Protein AF-A0A4S2M1V0-F1 (afdb_monomer_lite)

Foldseek 3Di:
DDDDDDDDDDDDDDDDDDDDDDDDDDDDDDDDDDDDDDDDDDDDDDDDDDDDDDDDDDDDDDDDDDDDDDPPDPPDDPPPPAAFDAAQLDLFWDKDQAAFAQDKFWADLRLQDPPPRGDPCQCVQDPDGTDIDGHHDPDPPDRGGHIFTAHRRNPDPDPGGDPNPSVVCVVVLVVQVVPDPDPQQDDPCWHQTPVNQWIAGRRRNDIDGNDHD

InterPro domains:
  IPR018967 Iron-binding zinc finger, CDGSH type [PF09360] (104-124)
  IPR018967 Iron-binding zinc finger, CDGSH type [SM00704] (91-129)
  IPR018967 Iron-binding zinc finger, CDGSH type [SM00704] (138-172)
  IPR042216 MitoNEET, CDGSH iron-sulfur domain [G3DSA:3.40.5.90] (87-139)
  IPR042216 MitoNEET, CDGSH iron-sulfur domain [G3DSA:3.40.5.90] (141-179)
  IPR052950 CDGSH iron-sulfur domain-containing protein [PTHR46491] (80-180)

pLDDT: mean 73.96, std 22.96, range [34.81, 98.56]

Structure (mmCIF, N/CA/C/O backbone):
data_AF-A0A4S2M1V0-F1
#
_entry.id   AF-A0A4S2M1V0-F1
#
loop_
_atom_site.group_PDB
_atom_site.id
_atom_site.type_symbol
_atom_site.label_atom_id
_atom_sit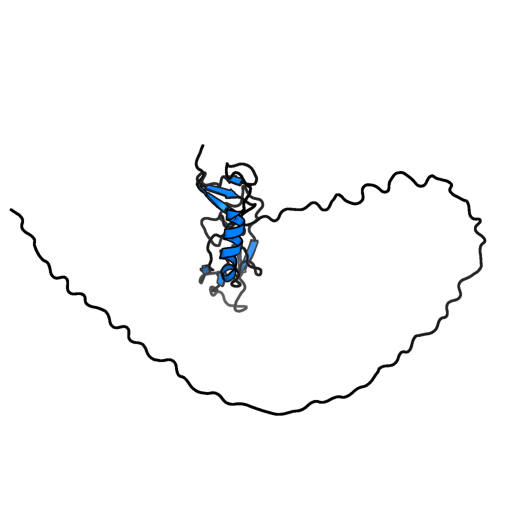e.label_alt_id
_atom_site.label_comp_id
_atom_site.label_asym_id
_atom_site.label_entity_id
_atom_site.label_seq_id
_atom_site.pdbx_PDB_ins_code
_atom_site.Cartn_x
_atom_site.Cartn_y
_atom_site.Cartn_z
_atom_site.occupancy
_atom_site.B_iso_or_equiv
_atom_site.auth_seq_id
_atom_site.auth_comp_id
_atom_site.auth_asym_id
_atom_site.auth_atom_id
_atom_site.pdbx_PDB_model_num
ATOM 1 N N . MET A 1 1 ? 26.276 51.633 -27.150 1.00 42.78 1 MET A N 1
ATOM 2 C CA . MET A 1 1 ? 26.559 52.475 -25.971 1.00 42.78 1 MET A CA 1
ATOM 3 C C . MET A 1 1 ? 25.745 51.890 -24.834 1.00 42.78 1 MET A C 1
ATOM 5 O O . MET A 1 1 ? 24.527 51.883 -24.921 1.00 42.78 1 MET A O 1
ATOM 9 N N . LEU A 1 2 ? 26.436 51.220 -23.914 1.00 40.03 2 LEU A N 1
ATOM 10 C CA . LEU A 1 2 ? 25.878 50.444 -22.808 1.00 40.03 2 LEU A CA 1
ATOM 11 C C . LEU A 1 2 ? 25.256 51.396 -21.779 1.00 40.03 2 LEU A C 1
ATOM 13 O O . LEU A 1 2 ? 25.915 52.359 -21.397 1.00 40.03 2 LEU A O 1
ATOM 17 N N . LEU A 1 3 ? 24.041 51.115 -21.312 1.00 47.56 3 LEU A N 1
ATOM 18 C CA . LEU A 1 3 ? 23.516 51.694 -20.076 1.00 47.56 3 LEU A CA 1
ATOM 19 C C . LEU A 1 3 ? 23.151 50.541 -19.142 1.00 47.56 3 LEU A C 1
ATOM 21 O O . LEU A 1 3 ? 22.262 49.742 -19.425 1.00 47.56 3 LEU A O 1
ATOM 25 N N . LEU A 1 4 ? 23.959 50.430 -18.090 1.00 45.62 4 LEU A N 1
ATOM 26 C CA . LEU A 1 4 ? 23.780 49.582 -16.923 1.00 45.62 4 LEU A CA 1
ATOM 27 C C . LEU A 1 4 ? 22.955 50.388 -15.916 1.00 45.62 4 LEU A C 1
ATOM 29 O O . LEU A 1 4 ? 23.462 51.380 -15.395 1.00 45.62 4 LEU A O 1
ATOM 33 N N . ASP A 1 5 ? 21.724 49.965 -15.637 1.00 53.00 5 ASP A N 1
ATOM 34 C CA . ASP A 1 5 ? 20.976 50.447 -14.476 1.00 53.00 5 ASP A CA 1
ATOM 35 C C . ASP A 1 5 ? 21.265 49.532 -13.283 1.00 53.00 5 ASP A C 1
ATOM 37 O O . ASP A 1 5 ? 20.842 48.376 -13.216 1.00 53.00 5 ASP A O 1
ATOM 41 N N . SER A 1 6 ? 22.038 50.075 -12.347 1.00 55.53 6 SER A N 1
ATOM 42 C CA . SER A 1 6 ? 22.310 49.508 -11.032 1.00 55.53 6 SER A CA 1
ATOM 43 C C . SER A 1 6 ? 21.109 49.754 -10.120 1.00 55.53 6 SER A C 1
ATOM 45 O O . SER A 1 6 ? 20.939 50.859 -9.607 1.00 55.53 6 SER A O 1
ATOM 47 N N . LEU A 1 7 ? 20.295 48.726 -9.882 1.00 58.62 7 LEU A N 1
ATOM 48 C CA . LEU A 1 7 ? 19.336 48.724 -8.779 1.00 58.62 7 LEU A CA 1
ATOM 49 C C . LEU A 1 7 ? 19.923 47.956 -7.595 1.00 58.62 7 LEU A C 1
ATOM 51 O O . LEU A 1 7 ? 20.142 46.748 -7.639 1.00 58.62 7 LEU A O 1
ATOM 55 N N . VAL A 1 8 ? 20.191 48.727 -6.546 1.00 51.06 8 VAL A N 1
ATOM 56 C CA . VAL A 1 8 ? 20.505 48.297 -5.187 1.00 51.06 8 VAL A CA 1
ATOM 57 C C . VAL A 1 8 ? 19.294 47.531 -4.651 1.00 51.06 8 VAL A C 1
ATOM 59 O O . VAL A 1 8 ? 18.204 48.092 -4.570 1.00 51.06 8 VAL A O 1
ATOM 62 N N . TYR A 1 9 ? 19.471 46.252 -4.319 1.00 43.00 9 TYR A N 1
ATOM 63 C CA . TYR A 1 9 ? 18.455 45.461 -3.628 1.00 43.00 9 TYR A CA 1
ATOM 64 C C . TYR A 1 9 ? 18.902 45.259 -2.181 1.00 43.00 9 TYR A C 1
ATOM 66 O O . TYR A 1 9 ? 19.872 44.554 -1.904 1.00 43.00 9 TYR A O 1
ATOM 74 N N . ASP A 1 10 ? 18.210 45.956 -1.288 1.00 43.38 10 ASP A N 1
ATOM 75 C CA . ASP A 1 10 ? 18.375 45.932 0.161 1.00 43.38 10 ASP A CA 1
ATOM 76 C C . ASP A 1 10 ? 17.884 44.574 0.700 1.00 43.38 10 ASP A C 1
ATOM 78 O O . ASP A 1 10 ? 16.718 44.205 0.535 1.00 43.38 10 ASP A O 1
ATOM 82 N N . PHE A 1 11 ? 18.788 43.791 1.289 1.00 37.16 11 PHE A N 1
ATOM 83 C CA . PHE A 1 11 ? 18.484 42.492 1.891 1.00 37.16 11 PHE A CA 1
ATOM 84 C C . PHE A 1 11 ? 18.049 42.722 3.345 1.00 37.16 11 PHE A C 1
ATOM 86 O O . PHE A 1 11 ? 18.879 42.903 4.232 1.00 37.16 11 PHE A O 1
ATOM 93 N N . HIS A 1 12 ? 16.739 42.727 3.594 1.00 43.16 12 HIS A N 1
ATOM 94 C CA . HIS A 1 12 ? 16.190 42.621 4.946 1.00 43.16 12 HIS A CA 1
ATOM 95 C C . HIS A 1 12 ? 16.188 41.145 5.371 1.00 43.16 12 HIS A C 1
ATOM 97 O O . HIS A 1 12 ? 15.418 40.342 4.841 1.00 43.16 12 HIS A O 1
ATOM 103 N N . GLU A 1 13 ? 17.044 40.789 6.327 1.00 55.88 13 GLU A N 1
ATOM 104 C CA . GLU A 1 13 ? 16.957 39.520 7.054 1.00 55.88 13 GLU A CA 1
ATOM 105 C C . GLU A 1 13 ? 15.838 39.582 8.108 1.00 55.88 13 GLU A C 1
ATOM 107 O O . GLU A 1 13 ? 15.746 40.572 8.837 1.00 55.88 13 GLU A O 1
ATOM 112 N N . PRO A 1 14 ? 14.996 38.543 8.250 1.00 48.12 14 PRO A N 1
ATOM 113 C CA . PRO A 1 14 ? 14.143 38.400 9.420 1.00 48.12 14 PRO A CA 1
ATOM 114 C C . PRO A 1 14 ? 14.884 37.691 10.562 1.00 48.12 14 PRO A C 1
ATOM 116 O O . PRO A 1 14 ? 15.344 36.556 10.437 1.00 48.12 14 PRO A O 1
ATOM 119 N N . GLU A 1 15 ? 14.938 38.375 11.702 1.00 41.41 15 GLU A N 1
ATOM 120 C CA . GLU A 1 15 ? 15.458 37.890 12.977 1.00 41.41 15 GLU A CA 1
ATOM 121 C C . GLU A 1 15 ? 14.720 36.624 13.455 1.00 41.41 15 GLU A C 1
ATOM 123 O O . GLU A 1 15 ? 13.504 36.625 13.661 1.00 41.41 15 GLU A O 1
ATOM 128 N N . TYR A 1 16 ? 15.464 35.538 13.684 1.00 41.09 16 TYR A N 1
ATOM 129 C CA . TYR A 1 16 ? 14.962 34.354 14.382 1.00 41.09 16 TYR A CA 1
ATOM 130 C C . TYR A 1 16 ? 15.236 34.485 15.883 1.00 41.09 16 TYR A C 1
ATOM 132 O O . TYR A 1 16 ? 16.361 34.317 16.355 1.00 41.09 16 TYR A O 1
ATOM 140 N N . SER A 1 17 ? 14.177 34.766 16.637 1.00 39.19 17 SER A N 1
ATOM 141 C CA . SER A 1 17 ? 14.138 34.703 18.095 1.00 39.19 17 SER A CA 1
ATOM 142 C C . SER A 1 17 ? 13.333 33.480 18.521 1.00 39.19 17 SER A C 1
ATOM 144 O O . SER A 1 17 ? 12.138 33.441 18.260 1.00 39.19 17 SER A O 1
ATOM 146 N N . THR A 1 18 ? 13.974 32.518 19.197 1.00 45.00 18 THR A N 1
ATOM 147 C CA . THR A 1 18 ? 13.410 31.808 20.365 1.00 45.00 18 THR A CA 1
ATOM 148 C C . THR A 1 18 ? 14.483 30.971 21.075 1.00 45.00 18 THR A C 1
ATOM 150 O O . THR A 1 18 ? 14.871 29.911 20.599 1.00 45.00 18 THR A O 1
ATOM 153 N N . SER A 1 19 ? 14.922 31.513 22.214 1.00 45.47 19 SER A N 1
ATOM 154 C CA . SER A 1 19 ? 15.195 30.945 23.551 1.00 45.47 19 SER A CA 1
ATOM 155 C C . SER A 1 19 ? 15.846 29.562 23.811 1.00 45.47 19 SER A C 1
ATOM 157 O O . SER A 1 19 ? 15.645 28.602 23.074 1.00 45.47 19 SER A O 1
ATOM 159 N N . PRO A 1 20 ? 16.565 29.436 24.954 1.00 51.09 20 PRO A N 1
ATOM 160 C CA . PRO A 1 20 ? 17.494 28.352 25.259 1.00 51.09 20 PRO A CA 1
ATOM 161 C C . PRO A 1 20 ? 16.849 27.195 26.037 1.00 51.09 20 PRO A C 1
ATOM 163 O O . PRO A 1 20 ? 16.063 27.401 26.963 1.00 51.09 20 PRO A O 1
ATOM 166 N N . HIS A 1 21 ? 17.259 25.963 25.728 1.00 42.44 21 HIS A N 1
ATOM 167 C CA . HIS A 1 21 ? 16.980 24.814 26.584 1.00 42.44 21 HIS A CA 1
ATOM 168 C C . HIS A 1 21 ? 18.021 24.692 27.704 1.00 42.44 21 HIS A C 1
ATOM 170 O O . HIS A 1 21 ? 19.230 24.768 27.499 1.00 42.44 21 HIS A O 1
ATOM 176 N N . CYS A 1 22 ? 17.469 24.530 28.901 1.00 36.59 22 CYS A N 1
ATOM 177 C CA . CYS A 1 22 ? 18.087 24.484 30.214 1.00 36.59 22 CYS A CA 1
ATOM 178 C C . CYS A 1 22 ? 19.045 23.288 30.380 1.00 36.59 22 CYS A C 1
ATOM 180 O O . CYS A 1 22 ? 18.677 22.144 30.117 1.00 36.59 22 CYS A O 1
ATOM 182 N N . ALA A 1 23 ? 20.256 23.567 30.861 1.00 40.41 23 ALA A N 1
ATOM 183 C CA . ALA A 1 23 ? 21.153 22.604 31.493 1.00 40.41 23 ALA A CA 1
ATOM 184 C C . ALA A 1 23 ? 20.895 22.596 33.007 1.00 40.41 23 ALA A C 1
ATOM 186 O O . ALA A 1 23 ? 20.611 23.661 33.536 1.00 40.41 23 ALA A O 1
ATOM 187 N N . LEU A 1 24 ? 21.007 21.426 33.650 1.00 36.22 24 LEU A N 1
ATOM 188 C CA . LEU A 1 24 ? 21.255 21.087 35.076 1.00 36.22 24 LEU A CA 1
ATOM 189 C C . LEU A 1 24 ? 20.781 19.609 35.204 1.00 36.22 24 LEU A C 1
ATOM 191 O O . LEU A 1 24 ? 19.723 19.280 34.686 1.00 36.22 24 LEU A O 1
ATOM 195 N N . THR A 1 25 ? 21.426 18.608 35.807 1.00 37.09 25 THR A N 1
ATOM 196 C CA . THR A 1 25 ? 22.643 18.455 36.617 1.00 37.09 25 THR A CA 1
ATOM 197 C C . THR A 1 25 ? 22.920 16.951 36.762 1.00 37.09 25 THR A C 1
ATOM 199 O O . THR A 1 25 ? 21.998 16.139 36.737 1.00 37.09 25 THR A O 1
ATOM 202 N N . GLN A 1 26 ? 24.190 16.594 36.941 1.00 38.03 26 GLN A N 1
ATOM 203 C CA . GLN A 1 26 ? 24.678 15.253 37.283 1.00 38.03 26 GLN A CA 1
ATOM 204 C C . GLN A 1 26 ? 24.561 14.978 38.799 1.00 38.03 26 GLN A C 1
ATOM 206 O O . GLN A 1 26 ? 24.649 15.921 39.583 1.00 38.03 26 GLN A O 1
ATOM 211 N N . GLY A 1 27 ? 24.479 13.701 39.211 1.00 34.81 27 GLY A N 1
ATOM 212 C CA . GLY A 1 27 ? 24.814 13.266 40.584 1.00 34.81 27 GLY A CA 1
ATOM 213 C C . GLY A 1 27 ? 24.193 11.933 41.079 1.00 34.81 27 GLY A C 1
ATOM 214 O O . GLY A 1 27 ? 22.973 11.881 41.186 1.00 34.81 27 GLY A O 1
ATOM 215 N N . PRO A 1 28 ? 24.988 10.882 41.413 1.00 51.53 28 PRO A N 1
ATOM 216 C CA . PRO A 1 28 ? 24.576 9.548 41.932 1.00 51.53 28 PRO A CA 1
ATOM 217 C C . PRO A 1 28 ? 24.999 9.372 43.433 1.00 51.53 28 PRO A C 1
ATOM 219 O O . PRO A 1 28 ? 25.244 10.410 44.048 1.00 51.53 28 PRO A O 1
ATOM 222 N N . PRO A 1 29 ? 25.241 8.178 44.065 1.00 56.09 29 PRO A N 1
ATOM 223 C CA . PRO A 1 29 ? 24.861 6.756 43.854 1.00 56.09 29 PRO A CA 1
ATOM 224 C C . PRO A 1 29 ? 24.343 6.022 45.148 1.00 56.09 29 PRO A C 1
ATOM 226 O O . PRO A 1 29 ? 24.237 6.615 46.218 1.00 56.09 29 PRO A O 1
ATOM 229 N N . SER A 1 30 ? 24.203 4.679 45.065 1.00 37.59 30 SER A N 1
ATOM 230 C CA . SER A 1 30 ? 24.193 3.665 46.161 1.00 37.59 30 SER A CA 1
ATOM 231 C C . SER A 1 30 ? 22.828 3.460 46.865 1.00 37.59 30 SER A C 1
ATOM 233 O O . SER A 1 30 ? 22.081 4.408 47.026 1.00 37.59 30 SER A O 1
ATOM 235 N N . SER A 1 31 ? 22.349 2.279 47.272 1.00 39.03 31 SER A N 1
ATOM 236 C CA . SER A 1 31 ? 22.969 1.071 47.829 1.00 39.03 31 SER A CA 1
ATOM 237 C C . SER A 1 31 ? 21.924 -0.061 47.903 1.00 39.03 31 SER A C 1
ATOM 239 O O . SER A 1 31 ? 20.766 0.238 48.158 1.00 39.03 31 SER A O 1
ATOM 241 N N . PHE A 1 32 ? 22.370 -1.316 47.727 1.00 42.44 32 PHE A N 1
ATOM 242 C CA . PHE A 1 32 ? 21.935 -2.579 48.368 1.00 42.44 32 PHE A CA 1
ATOM 243 C C . PHE A 1 32 ? 20.426 -2.788 48.662 1.00 42.44 32 PHE A C 1
ATOM 245 O O . PHE A 1 32 ? 19.781 -2.006 49.340 1.00 42.44 32 PHE A O 1
ATOM 252 N N . LEU A 1 33 ? 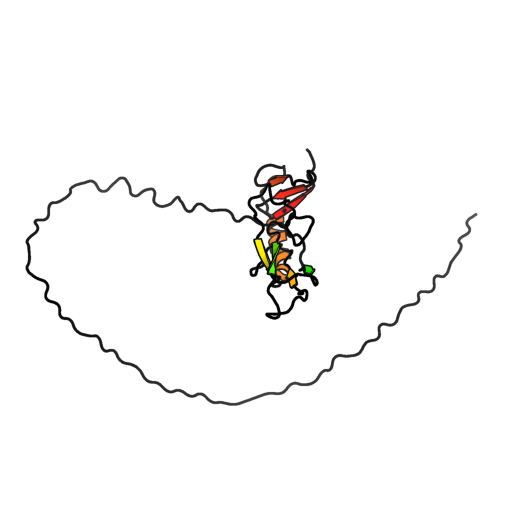19.815 -3.902 48.247 1.00 40.59 33 LEU A N 1
ATOM 253 C CA . LEU A 1 33 ? 19.877 -5.146 49.021 1.00 40.59 33 LEU A CA 1
ATOM 254 C C . LEU A 1 33 ? 19.590 -6.378 48.146 1.00 40.59 33 LEU A C 1
ATOM 256 O O . LEU A 1 33 ? 18.523 -6.530 47.556 1.00 40.59 33 LEU A O 1
ATOM 260 N N . THR A 1 34 ? 20.560 -7.286 48.147 1.00 40.53 34 THR A N 1
ATOM 261 C CA . THR A 1 34 ? 20.440 -8.694 47.771 1.00 40.53 34 THR A CA 1
ATOM 262 C C . THR A 1 34 ? 19.606 -9.428 48.821 1.00 40.53 34 THR A C 1
ATOM 264 O O . THR A 1 34 ? 19.944 -9.383 50.002 1.00 40.53 34 THR A O 1
ATOM 267 N N . ILE A 1 35 ? 18.574 -10.164 48.405 1.00 48.84 35 ILE A N 1
ATOM 268 C CA . ILE A 1 35 ? 17.948 -11.209 49.226 1.00 48.84 35 ILE A CA 1
ATOM 269 C C . ILE A 1 35 ? 18.138 -12.541 48.496 1.00 48.84 35 ILE A C 1
ATOM 271 O O . ILE A 1 35 ? 17.540 -12.736 47.437 1.00 48.84 35 ILE A O 1
ATOM 275 N N . PRO A 1 36 ? 18.948 -13.468 49.030 1.00 55.28 36 PRO A N 1
ATOM 276 C CA . PRO A 1 36 ? 18.938 -14.856 48.615 1.00 55.28 36 PRO A CA 1
ATOM 277 C C . PRO A 1 36 ? 18.057 -15.648 49.585 1.00 55.28 36 PRO A C 1
ATOM 279 O O . PRO A 1 36 ? 18.308 -15.643 50.786 1.00 55.28 36 PRO A O 1
ATOM 282 N N . PHE A 1 37 ? 17.067 -16.382 49.081 1.00 35.25 37 PHE A N 1
ATOM 283 C CA . PHE A 1 37 ? 16.557 -17.539 49.812 1.00 35.25 37 PHE A CA 1
ATOM 284 C C . PHE A 1 37 ? 16.398 -18.738 48.871 1.00 35.25 37 PHE A C 1
ATOM 286 O O . PHE A 1 37 ? 15.750 -18.619 47.829 1.00 35.25 37 PHE A O 1
ATOM 293 N N . PRO A 1 38 ? 17.032 -19.875 49.209 1.00 55.44 38 PRO A N 1
ATOM 294 C CA . PRO A 1 38 ? 16.917 -21.128 48.483 1.00 55.44 38 PRO A CA 1
ATOM 295 C C . PRO A 1 38 ? 15.628 -21.839 48.909 1.00 55.44 38 PRO A C 1
ATOM 297 O O . PRO A 1 38 ? 15.076 -21.518 49.953 1.00 55.44 38 PRO A O 1
ATOM 300 N N . ILE A 1 39 ? 15.181 -22.830 48.139 1.00 49.00 39 ILE A N 1
ATOM 301 C CA . ILE A 1 39 ? 14.760 -24.153 48.633 1.00 49.00 39 ILE A CA 1
ATOM 302 C C . ILE A 1 39 ? 14.490 -25.021 47.399 1.00 49.00 39 ILE A C 1
ATOM 304 O O . ILE A 1 39 ? 13.571 -24.788 46.614 1.00 49.00 39 ILE A O 1
ATOM 308 N N . SER A 1 40 ? 15.350 -26.025 47.245 1.00 40.22 40 SER A N 1
ATOM 309 C CA . SER A 1 40 ? 15.153 -27.192 46.397 1.00 40.22 40 SER A CA 1
ATOM 310 C C . SER A 1 40 ? 13.804 -27.846 46.680 1.00 40.22 40 SER A C 1
ATOM 312 O O . SER A 1 40 ? 13.547 -28.247 47.813 1.00 40.22 40 SER A O 1
ATOM 314 N N . TRP A 1 41 ? 12.999 -28.064 45.644 1.00 38.59 41 TRP A N 1
ATOM 315 C CA . TRP A 1 41 ? 11.984 -29.113 45.674 1.00 38.59 41 TRP A CA 1
ATOM 316 C C . TRP A 1 41 ? 12.573 -30.370 45.045 1.00 38.59 41 TRP A C 1
ATOM 318 O O . TRP A 1 41 ? 12.768 -30.468 43.833 1.00 38.59 41 TRP A O 1
ATOM 328 N N . LEU A 1 42 ? 12.921 -31.309 45.923 1.00 44.50 42 LEU A N 1
ATOM 329 C CA . LEU A 1 42 ? 13.282 -32.673 45.585 1.00 44.50 42 LEU A CA 1
ATOM 330 C C . LEU A 1 42 ? 12.043 -33.430 45.085 1.00 44.50 42 LEU A C 1
ATOM 332 O O . LEU A 1 42 ? 11.012 -33.479 45.746 1.00 44.50 42 LEU A O 1
ATOM 336 N N . VAL A 1 43 ? 12.218 -34.017 43.903 1.00 42.78 43 VAL A N 1
ATOM 337 C CA . VAL A 1 43 ? 11.759 -35.328 43.424 1.00 42.78 43 VAL A CA 1
ATOM 338 C C . VAL A 1 43 ? 10.791 -36.096 44.334 1.00 42.78 43 VAL A C 1
ATOM 340 O O . VAL A 1 43 ? 11.128 -36.485 45.449 1.00 42.78 43 VAL A O 1
ATOM 343 N N . SER A 1 44 ? 9.654 -36.495 43.765 1.00 38.53 44 SER A N 1
ATOM 344 C CA . SER A 1 44 ? 8.993 -37.759 44.107 1.00 38.53 44 SER A CA 1
ATOM 345 C C . SER A 1 44 ? 8.284 -38.309 42.871 1.00 38.53 44 SER A C 1
ATOM 347 O O . SER A 1 44 ? 7.228 -37.833 42.465 1.00 38.53 44 SER A O 1
ATOM 349 N N . SER A 1 45 ? 8.918 -39.300 42.247 1.00 49.22 45 SER A N 1
ATOM 350 C CA . SER A 1 45 ? 8.338 -40.151 41.210 1.00 49.22 45 SER A CA 1
ATOM 351 C C . SER A 1 45 ? 7.277 -41.074 41.821 1.00 49.22 45 SER A C 1
ATOM 353 O O . SER A 1 45 ? 7.565 -41.700 42.842 1.00 49.22 45 SER A O 1
ATOM 355 N N . PRO A 1 46 ? 6.098 -41.260 41.206 1.00 51.78 46 PRO A N 1
ATOM 356 C CA . PRO A 1 46 ? 5.238 -42.382 41.542 1.00 51.78 46 PRO A CA 1
ATOM 357 C C . PRO A 1 46 ? 5.713 -43.653 40.831 1.00 51.78 46 PRO A C 1
ATOM 359 O O . PRO A 1 46 ? 5.852 -43.727 39.610 1.00 51.78 46 PRO A O 1
ATOM 362 N N . THR A 1 47 ? 5.976 -44.652 41.662 1.00 36.91 47 THR A N 1
ATOM 363 C CA . THR A 1 47 ? 6.273 -46.040 41.334 1.00 36.91 47 THR A CA 1
ATOM 364 C C . THR A 1 47 ? 5.149 -46.722 40.556 1.00 36.91 47 THR A C 1
ATOM 366 O O . THR A 1 47 ? 3.964 -46.516 40.803 1.00 36.91 47 THR A O 1
ATOM 369 N N . SER A 1 48 ? 5.592 -47.596 39.656 1.00 44.38 48 SER A N 1
ATOM 370 C CA . SER A 1 48 ? 4.876 -48.644 38.930 1.00 44.38 48 SER A CA 1
ATOM 371 C C . SER A 1 48 ? 3.768 -49.359 39.709 1.00 44.38 48 SER A C 1
ATOM 373 O O . SER A 1 48 ? 4.025 -49.835 40.812 1.00 44.38 48 SER A O 1
ATOM 375 N N . ASN A 1 49 ? 2.629 -49.615 39.057 1.00 36.62 49 ASN A N 1
ATOM 376 C CA . ASN A 1 49 ? 2.122 -50.983 38.890 1.00 36.62 49 ASN A CA 1
ATOM 377 C C . ASN A 1 49 ? 0.967 -51.022 37.877 1.00 36.62 49 ASN A C 1
ATOM 379 O O . ASN A 1 49 ? -0.028 -50.325 38.057 1.00 36.62 49 ASN A O 1
ATOM 383 N N . SER A 1 50 ? 1.070 -51.849 36.838 1.00 45.31 50 SER A N 1
ATOM 384 C CA . SER A 1 50 ? -0.076 -52.347 36.063 1.00 45.31 50 SER A CA 1
ATOM 385 C C . SER A 1 50 ? 0.367 -53.555 35.247 1.00 45.31 50 SER A C 1
ATOM 387 O O . SER A 1 50 ? 1.009 -53.453 34.205 1.00 45.31 50 SER A O 1
ATOM 389 N N . THR A 1 51 ? 0.040 -54.706 35.812 1.00 46.19 51 THR A N 1
ATOM 390 C CA . THR A 1 51 ? 0.077 -56.065 35.285 1.00 46.19 51 THR A CA 1
ATOM 391 C C . THR A 1 51 ? -0.384 -56.137 33.824 1.00 46.19 51 THR A C 1
ATOM 393 O O . THR A 1 51 ? -1.541 -55.847 33.532 1.00 46.19 51 THR A O 1
ATOM 396 N N . ILE A 1 52 ? 0.488 -56.575 32.907 1.00 52.31 52 ILE A N 1
ATOM 397 C CA . ILE A 1 52 ? 0.090 -56.971 31.547 1.00 52.31 52 ILE A CA 1
ATOM 398 C C . ILE A 1 52 ? 0.256 -58.480 31.391 1.00 52.31 52 ILE A C 1
ATOM 400 O O . ILE A 1 52 ? 1.293 -59.068 31.694 1.00 52.31 52 ILE A O 1
ATOM 404 N N . HIS A 1 53 ? -0.841 -59.081 30.944 1.00 39.19 53 HIS A N 1
ATOM 405 C CA . HIS A 1 53 ? -1.063 -60.497 30.733 1.00 39.19 53 HIS A CA 1
ATOM 406 C C . HIS A 1 53 ? -0.111 -61.131 29.706 1.00 39.19 53 HIS A C 1
ATOM 408 O O . HIS A 1 53 ? 0.105 -60.604 28.622 1.00 39.19 53 HIS A O 1
ATOM 414 N N . SER A 1 54 ? 0.340 -62.334 30.071 1.00 40.44 54 SER A N 1
ATOM 415 C CA . SER A 1 54 ? 0.522 -63.544 29.257 1.00 40.44 54 SER A CA 1
ATOM 416 C C . SER A 1 54 ? 1.153 -63.434 27.859 1.00 40.44 54 SER A C 1
ATOM 418 O O . SER A 1 54 ? 0.563 -62.974 26.884 1.00 40.44 54 SER A O 1
ATOM 420 N N . PHE A 1 55 ? 2.342 -64.029 27.766 1.00 40.25 55 PHE A N 1
ATOM 421 C CA . PHE A 1 55 ? 3.097 -64.339 26.559 1.00 40.25 55 PHE A CA 1
ATOM 422 C C . PHE A 1 55 ? 2.305 -65.192 25.550 1.00 40.25 55 PHE A C 1
ATOM 424 O O . PHE A 1 55 ? 2.109 -66.393 25.743 1.00 40.25 55 PHE A O 1
ATOM 431 N N . GLY A 1 56 ? 1.968 -64.598 24.404 1.00 40.34 56 GLY A N 1
ATOM 432 C CA . GLY A 1 56 ? 1.648 -65.309 23.166 1.00 40.34 56 GLY A CA 1
ATOM 433 C C . GLY A 1 56 ? 2.864 -65.341 22.237 1.00 40.34 56 GLY A C 1
ATOM 434 O O . GLY A 1 56 ? 3.314 -64.305 21.756 1.00 40.34 56 GLY A O 1
ATOM 435 N N . LYS A 1 57 ? 3.412 -66.535 21.987 1.00 52.12 57 LYS A N 1
ATOM 436 C CA . LYS A 1 57 ? 4.495 -66.788 21.021 1.00 52.12 57 LYS A CA 1
ATOM 437 C C . LYS A 1 57 ? 4.050 -66.411 19.602 1.00 52.12 57 LYS A C 1
ATOM 439 O O . LYS A 1 57 ? 3.332 -67.185 18.973 1.00 52.12 57 LYS A O 1
ATOM 444 N N . PHE A 1 58 ? 4.557 -65.308 19.055 1.00 40.91 58 PHE A N 1
ATOM 445 C CA . PHE A 1 58 ? 4.496 -65.054 17.614 1.00 40.91 58 PHE A CA 1
ATOM 446 C C . PHE A 1 58 ? 5.837 -65.392 16.966 1.00 40.91 58 PHE A C 1
ATOM 448 O O . PHE A 1 58 ? 6.885 -64.833 17.284 1.00 40.91 58 PHE A O 1
ATOM 455 N N . ARG A 1 59 ? 5.788 -66.394 16.084 1.00 50.25 59 ARG A N 1
ATOM 456 C CA . ARG A 1 59 ? 6.908 -66.858 15.267 1.00 50.25 59 ARG A CA 1
ATOM 457 C C . ARG A 1 59 ? 7.304 -65.748 14.292 1.00 50.25 59 ARG A C 1
ATOM 459 O O . ARG A 1 59 ? 6.471 -65.272 13.528 1.00 50.25 59 ARG A O 1
ATOM 466 N N . ALA A 1 60 ? 8.580 -65.374 14.311 1.00 49.59 60 ALA A N 1
ATOM 467 C CA . ALA A 1 60 ? 9.170 -64.441 13.364 1.00 49.59 60 ALA A CA 1
ATOM 468 C C . ALA A 1 60 ? 9.195 -65.058 11.956 1.00 49.59 60 ALA A C 1
ATOM 470 O O . ALA A 1 60 ? 9.906 -66.034 11.708 1.00 49.59 60 ALA A O 1
ATOM 471 N N . LEU A 1 61 ? 8.427 -64.483 11.033 1.00 49.06 61 LEU A N 1
ATOM 472 C CA . LEU A 1 61 ? 8.579 -64.719 9.600 1.00 49.06 61 LEU A CA 1
ATOM 473 C C . LEU A 1 61 ? 9.526 -63.651 9.047 1.00 49.06 61 LEU A C 1
ATOM 475 O O . LEU A 1 61 ? 9.306 -62.459 9.238 1.00 49.06 61 LEU A O 1
ATOM 479 N N . LYS A 1 62 ? 10.607 -64.091 8.397 1.00 53.94 62 LYS A N 1
ATOM 480 C CA . LYS A 1 62 ? 11.598 -63.225 7.748 1.00 53.94 62 LYS A CA 1
ATOM 481 C C . LYS A 1 62 ? 11.008 -62.644 6.456 1.00 53.94 62 LYS A C 1
ATOM 483 O O . LYS A 1 62 ? 10.659 -63.439 5.584 1.00 53.94 62 LYS A O 1
ATOM 488 N N . PRO A 1 63 ? 10.991 -61.319 6.244 1.00 45.44 63 PRO A N 1
ATOM 489 C CA . PRO A 1 63 ? 10.917 -60.775 4.902 1.00 45.44 63 PRO A CA 1
ATOM 490 C C . PRO A 1 63 ? 12.340 -60.586 4.364 1.00 45.44 63 PRO A C 1
ATOM 492 O O . PRO A 1 63 ? 13.087 -59.705 4.782 1.00 45.44 63 PRO A O 1
ATOM 495 N N . SER A 1 64 ? 12.705 -61.466 3.435 1.00 56.38 64 SER A N 1
ATOM 496 C CA . SER A 1 64 ? 13.764 -61.237 2.456 1.00 56.38 64 SER A CA 1
ATOM 497 C C . SER A 1 64 ? 13.200 -60.302 1.395 1.00 56.38 64 SER A C 1
ATOM 499 O O . SER A 1 64 ? 12.358 -60.743 0.622 1.00 56.38 64 SER A O 1
ATOM 501 N N . MET A 1 65 ? 13.616 -59.036 1.370 1.00 53.72 65 MET A N 1
ATOM 502 C CA . MET A 1 65 ? 13.536 -58.181 0.184 1.00 53.72 65 MET A CA 1
ATOM 503 C C . MET A 1 65 ? 14.619 -57.101 0.239 1.00 53.72 65 MET A C 1
ATOM 505 O O . MET A 1 65 ? 14.937 -56.547 1.288 1.00 53.72 65 MET A O 1
ATOM 509 N N . SER A 1 66 ? 15.219 -56.902 -0.928 1.00 55.34 66 SER A N 1
ATOM 510 C CA . SER A 1 66 ? 16.488 -56.240 -1.207 1.00 55.34 66 SER A CA 1
ATOM 511 C C . SER A 1 66 ? 16.561 -54.771 -0.768 1.00 55.34 66 SER A C 1
ATOM 513 O O . SER A 1 66 ? 15.638 -53.988 -0.968 1.00 55.34 66 SER A O 1
ATOM 515 N N . PHE A 1 67 ? 17.715 -54.410 -0.206 1.00 50.72 67 PHE A N 1
ATOM 516 C CA . PHE A 1 67 ? 18.074 -53.150 0.453 1.00 50.72 67 PHE A CA 1
ATOM 517 C C . PHE A 1 67 ? 18.541 -52.047 -0.521 1.00 50.72 67 PHE A C 1
ATOM 519 O O . PHE A 1 67 ? 19.452 -51.276 -0.234 1.00 50.72 67 PHE A O 1
ATOM 526 N N . SER A 1 68 ? 17.982 -51.940 -1.719 1.00 56.56 68 SER A N 1
ATOM 527 C CA . SER A 1 68 ? 18.344 -50.852 -2.636 1.00 56.56 68 SER A CA 1
ATOM 528 C C . SER A 1 68 ? 17.197 -50.580 -3.587 1.00 56.56 68 SER A C 1
ATOM 530 O O . SER A 1 68 ? 16.610 -51.518 -4.104 1.00 56.56 68 SER A O 1
ATOM 532 N N . TYR A 1 69 ? 16.954 -49.294 -3.831 1.00 54.78 69 TYR A N 1
ATOM 533 C CA . TYR A 1 69 ? 15.851 -48.670 -4.570 1.00 54.78 69 TYR A CA 1
ATOM 534 C C . TYR A 1 69 ? 14.694 -48.165 -3.694 1.00 54.78 69 TYR A C 1
ATOM 536 O O . TYR A 1 69 ? 13.980 -48.921 -3.053 1.00 54.78 69 TYR A O 1
ATOM 544 N N . PHE A 1 70 ? 14.519 -46.838 -3.747 1.00 52.81 70 PHE A N 1
ATOM 545 C CA . PHE A 1 70 ? 13.471 -45.997 -3.145 1.00 52.81 70 PHE A CA 1
ATOM 546 C C . PHE A 1 70 ? 13.726 -45.318 -1.789 1.00 52.81 70 PHE A C 1
ATOM 548 O O . PHE A 1 70 ? 12.785 -44.881 -1.135 1.00 52.81 70 PHE A O 1
ATOM 555 N N . VAL A 1 71 ? 14.985 -45.023 -1.447 1.00 54.56 71 VAL A N 1
ATOM 556 C CA . VAL A 1 71 ? 15.293 -43.845 -0.603 1.00 54.56 71 VAL A CA 1
ATOM 557 C C . VAL A 1 71 ? 16.115 -42.841 -1.407 1.00 54.56 71 VAL A C 1
ATOM 559 O O . VAL A 1 71 ? 17.277 -42.564 -1.141 1.00 54.56 71 VAL A O 1
ATOM 562 N N . SER A 1 72 ? 15.520 -42.318 -2.474 1.00 57.44 72 SER A N 1
ATOM 563 C CA . SER A 1 72 ? 16.051 -41.172 -3.217 1.00 57.44 72 SER A CA 1
ATOM 564 C C . SER A 1 72 ? 14.892 -40.427 -3.856 1.00 57.44 72 SER A C 1
ATOM 566 O O . SER A 1 72 ? 14.539 -40.694 -4.998 1.00 57.44 72 SER A O 1
ATOM 568 N N . ARG A 1 73 ? 14.251 -39.568 -3.050 1.00 55.12 73 ARG A N 1
ATOM 569 C CA . ARG A 1 73 ? 13.464 -38.362 -3.411 1.00 55.12 73 ARG A CA 1
ATOM 570 C C . ARG A 1 73 ? 12.619 -37.912 -2.208 1.00 55.12 73 ARG A C 1
ATOM 572 O O . ARG A 1 73 ? 11.402 -37.818 -2.273 1.00 55.12 73 ARG A O 1
ATOM 579 N N . ARG A 1 74 ? 13.269 -37.631 -1.074 1.00 54.94 74 ARG A N 1
ATOM 580 C CA . ARG A 1 74 ? 12.648 -36.917 0.062 1.00 54.94 74 ARG A CA 1
ATOM 581 C C . ARG A 1 74 ? 13.316 -35.560 0.323 1.00 54.94 74 ARG A C 1
ATOM 583 O O . ARG A 1 74 ? 13.416 -35.124 1.458 1.00 54.94 74 ARG A O 1
ATOM 590 N N . LEU A 1 75 ? 13.776 -34.894 -0.738 1.00 55.03 75 LEU A N 1
ATOM 591 C CA . LEU A 1 75 ? 14.337 -33.537 -0.707 1.00 55.03 75 LEU A CA 1
ATOM 592 C C . LEU A 1 75 ? 14.009 -32.813 -2.020 1.00 55.03 75 LEU A C 1
ATOM 594 O O . LEU A 1 75 ? 14.862 -32.684 -2.891 1.00 55.03 75 LEU A O 1
ATOM 598 N N . SER A 1 76 ? 12.750 -32.438 -2.239 1.00 54.62 76 SER A N 1
ATOM 599 C CA . SER A 1 76 ? 12.375 -31.505 -3.322 1.00 54.62 76 SER A CA 1
ATOM 600 C C . SER A 1 76 ? 10.895 -31.139 -3.244 1.00 54.62 76 SER A C 1
ATOM 602 O O . SER A 1 76 ? 10.144 -31.427 -4.161 1.00 54.62 76 SER A O 1
ATOM 604 N N . TYR A 1 77 ? 10.445 -30.529 -2.144 1.00 56.28 77 TYR A N 1
ATOM 605 C CA . TYR A 1 77 ? 9.217 -29.724 -2.202 1.00 56.28 77 TYR A CA 1
ATOM 606 C C . TYR A 1 77 ? 9.101 -28.723 -1.044 1.00 56.28 77 TYR A C 1
ATOM 608 O O . TYR A 1 77 ? 8.060 -28.603 -0.409 1.00 56.28 77 TYR A O 1
ATOM 616 N N . VAL A 1 78 ? 10.166 -27.966 -0.760 1.00 56.00 78 VAL A N 1
ATOM 617 C CA . VAL A 1 78 ? 9.935 -26.608 -0.249 1.00 56.00 78 VAL A CA 1
ATOM 618 C C . VAL A 1 78 ? 9.692 -25.778 -1.500 1.00 56.00 78 VAL A C 1
ATOM 620 O O . VAL A 1 78 ? 10.629 -25.386 -2.194 1.00 56.00 78 VAL A O 1
ATOM 623 N N . ALA A 1 79 ? 8.423 -25.620 -1.871 1.00 54.56 79 ALA A N 1
ATOM 624 C CA . ALA A 1 79 ? 8.049 -24.603 -2.836 1.00 54.56 79 ALA A CA 1
ATOM 625 C C . ALA A 1 79 ? 8.460 -23.263 -2.213 1.00 54.56 79 ALA A C 1
ATOM 627 O O . ALA A 1 79 ? 7.825 -22.797 -1.273 1.00 54.56 79 ALA A O 1
ATOM 628 N N . HIS A 1 80 ? 9.576 -22.693 -2.669 1.00 57.91 80 HIS A N 1
ATOM 629 C CA . HIS A 1 80 ? 10.025 -21.365 -2.269 1.00 57.91 80 HIS A CA 1
ATOM 630 C C . HIS A 1 80 ? 9.016 -20.353 -2.824 1.00 57.91 80 HIS A C 1
ATOM 632 O O . HIS A 1 80 ? 9.206 -19.805 -3.911 1.00 57.91 80 HIS A O 1
ATOM 638 N N . SER A 1 81 ? 7.895 -20.157 -2.127 1.00 70.69 81 SER A N 1
ATOM 639 C CA . SER A 1 81 ? 6.948 -19.096 -2.447 1.00 70.69 81 SER A CA 1
ATOM 640 C C . SER A 1 81 ? 7.681 -17.775 -2.258 1.00 70.69 81 SER A C 1
ATOM 642 O O . SER A 1 81 ? 7.987 -17.379 -1.133 1.00 70.69 81 SER A O 1
ATOM 644 N N . ARG A 1 82 ? 8.039 -17.140 -3.374 1.00 77.81 82 ARG A N 1
ATOM 645 C CA . ARG A 1 82 ? 8.738 -15.854 -3.380 1.00 77.81 82 ARG A CA 1
ATOM 646 C C . ARG A 1 82 ? 7.846 -14.809 -2.695 1.00 77.81 82 ARG A C 1
ATOM 648 O O . ARG A 1 82 ? 6.646 -14.789 -2.978 1.00 77.81 82 ARG A O 1
ATOM 655 N N . PRO A 1 83 ? 8.390 -13.962 -1.806 1.00 85.94 83 PRO A N 1
ATOM 656 C CA . PRO A 1 83 ? 7.618 -12.879 -1.210 1.00 85.94 83 PRO A CA 1
ATOM 657 C C . PRO A 1 83 ? 7.243 -11.844 -2.279 1.00 85.94 83 PRO A C 1
ATOM 659 O O . PRO A 1 83 ? 8.070 -11.480 -3.114 1.00 85.94 83 PRO A O 1
ATOM 662 N N . PHE A 1 84 ? 5.995 -11.373 -2.243 1.00 92.62 84 PHE A N 1
ATOM 663 C CA . PHE A 1 84 ? 5.538 -10.244 -3.052 1.00 92.62 84 PHE A CA 1
ATOM 664 C C . PHE A 1 84 ? 5.737 -8.945 -2.277 1.00 92.62 84 PHE A C 1
ATOM 666 O O . PHE A 1 84 ? 5.338 -8.843 -1.116 1.00 92.62 84 PHE A O 1
ATOM 673 N N . TYR A 1 85 ? 6.295 -7.936 -2.935 1.00 95.75 85 TYR A N 1
ATOM 674 C CA . TYR A 1 85 ? 6.611 -6.655 -2.320 1.00 95.75 85 TYR A CA 1
ATOM 675 C C . TYR A 1 85 ? 5.682 -5.552 -2.837 1.00 95.75 85 TYR A C 1
ATOM 677 O O . TYR A 1 85 ? 5.639 -5.316 -4.047 1.00 95.75 85 TYR A O 1
ATOM 685 N N . PRO A 1 86 ? 4.924 -4.871 -1.958 1.00 96.94 86 PRO A N 1
ATOM 686 C CA . PRO A 1 86 ? 4.066 -3.770 -2.372 1.00 96.94 86 PRO A CA 1
ATOM 687 C C . PRO A 1 86 ? 4.896 -2.544 -2.758 1.00 96.94 86 PRO A C 1
ATOM 689 O O . PRO A 1 86 ? 6.026 -2.356 -2.292 1.00 96.94 86 PRO A O 1
ATOM 692 N N . ALA A 1 87 ? 4.306 -1.677 -3.579 1.00 97.31 87 ALA A N 1
ATOM 693 C CA . ALA A 1 87 ? 4.870 -0.361 -3.822 1.00 97.31 87 ALA A CA 1
ATOM 694 C C . ALA A 1 87 ? 4.761 0.503 -2.558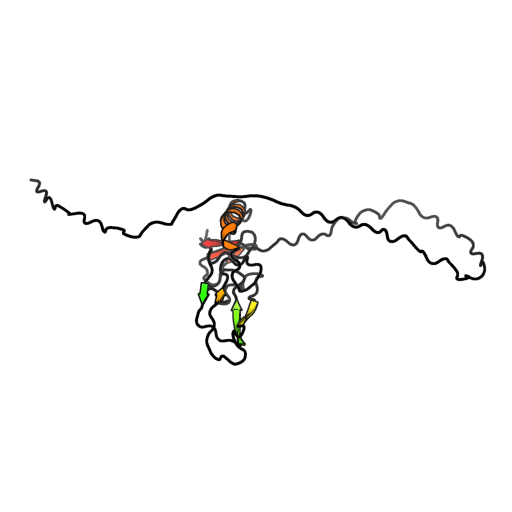 1.00 97.31 87 ALA A C 1
ATOM 696 O O . ALA A 1 87 ? 3.757 0.463 -1.841 1.00 97.31 87 ALA A O 1
ATOM 697 N N . VAL A 1 88 ? 5.779 1.320 -2.301 1.00 97.94 88 VAL A N 1
ATOM 698 C CA . VAL A 1 88 ? 5.672 2.394 -1.309 1.00 97.94 88 VAL A CA 1
ATOM 699 C C . VAL A 1 88 ? 4.896 3.531 -1.945 1.00 97.94 88 VAL A C 1
ATOM 701 O O . VAL A 1 88 ? 5.311 4.053 -2.976 1.00 97.94 88 VAL A O 1
ATOM 704 N N . ALA A 1 89 ? 3.769 3.910 -1.341 1.00 97.31 89 ALA A N 1
ATOM 705 C CA . ALA A 1 89 ? 3.037 5.086 -1.797 1.00 97.31 89 ALA A CA 1
ATOM 706 C C . ALA A 1 89 ? 3.665 6.379 -1.259 1.00 97.31 89 ALA A C 1
ATOM 708 O O . ALA A 1 89 ? 3.772 7.348 -1.993 1.00 97.31 89 ALA A O 1
ATOM 709 N N . GLU A 1 90 ? 4.069 6.370 0.014 1.00 97.19 90 GLU A N 1
ATOM 710 C CA . GLU A 1 90 ? 4.724 7.488 0.702 1.00 97.19 90 GLU A CA 1
ATOM 711 C C . GLU A 1 90 ? 5.511 6.940 1.905 1.00 97.19 90 GLU A C 1
ATOM 713 O O . GLU A 1 90 ? 5.033 6.023 2.590 1.00 97.19 90 GLU A O 1
ATOM 718 N N . TYR A 1 91 ? 6.680 7.514 2.208 1.00 97.12 91 TYR A N 1
ATOM 719 C CA . TYR A 1 91 ? 7.461 7.194 3.414 1.00 97.12 91 TYR A CA 1
ATOM 720 C C . TYR A 1 91 ? 6.955 7.983 4.632 1.00 97.12 91 TYR A C 1
ATOM 722 O O . TYR A 1 91 ? 7.713 8.607 5.362 1.00 97.12 91 TYR A O 1
ATOM 730 N N . GLY A 1 92 ? 5.640 7.955 4.848 1.00 96.62 92 GLY A N 1
ATOM 731 C CA . GLY A 1 92 ? 4.991 8.663 5.944 1.00 96.62 92 GLY A CA 1
ATOM 732 C C . GLY A 1 92 ? 3.508 8.311 6.073 1.00 96.62 92 GLY A C 1
ATOM 733 O O . GLY A 1 92 ? 2.874 7.871 5.106 1.00 96.62 92 GLY A O 1
ATOM 734 N N . PRO A 1 93 ? 2.914 8.461 7.266 1.00 97.69 93 PRO A N 1
ATOM 735 C CA . PRO A 1 93 ? 1.495 8.217 7.458 1.00 97.69 93 PRO A CA 1
ATOM 736 C C . PRO A 1 93 ? 0.640 9.316 6.830 1.00 97.69 93 PRO A C 1
ATOM 738 O O . PRO A 1 93 ? 1.046 10.471 6.740 1.00 97.69 93 PRO A O 1
ATOM 741 N N . LYS A 1 94 ? -0.605 8.975 6.494 1.00 97.69 94 LYS A N 1
ATOM 742 C CA . LYS A 1 94 ? -1.649 9.967 6.223 1.00 97.69 94 LYS A CA 1
ATOM 743 C C . LYS A 1 94 ? -2.544 10.096 7.444 1.00 97.69 94 LYS A C 1
ATOM 745 O O . LYS A 1 94 ? -3.235 9.142 7.804 1.00 97.69 94 LYS A O 1
ATOM 750 N N . ARG A 1 95 ? -2.527 11.270 8.074 1.00 97.12 95 ARG A N 1
ATOM 751 C CA . ARG A 1 95 ? -3.445 11.606 9.164 1.00 97.12 95 ARG A CA 1
ATOM 752 C C . ARG A 1 95 ? -4.825 11.919 8.585 1.00 97.12 95 ARG A C 1
ATOM 754 O O . ARG A 1 95 ? -4.944 12.741 7.679 1.00 97.12 95 ARG A O 1
ATOM 761 N N . LEU A 1 96 ? -5.849 11.233 9.079 1.00 95.25 96 LEU A N 1
ATOM 762 C CA . LEU A 1 96 ? -7.246 11.441 8.704 1.00 95.25 96 LEU A CA 1
ATOM 763 C C . LEU A 1 96 ? -8.042 11.761 9.962 1.00 95.25 96 LEU A C 1
ATOM 765 O O . LEU A 1 96 ? -8.094 10.915 10.845 1.00 95.25 96 LEU A O 1
ATOM 769 N N . ASP A 1 97 ? -8.656 12.943 10.026 1.00 91.75 97 ASP A N 1
ATOM 770 C CA . ASP A 1 97 ? -9.364 13.428 11.224 1.00 91.75 97 ASP A CA 1
ATOM 771 C C . ASP A 1 97 ? -10.892 13.215 11.189 1.00 91.75 97 ASP A C 1
ATOM 773 O O . ASP A 1 97 ? -11.573 13.339 12.204 1.00 91.75 97 ASP A O 1
ATOM 777 N N . ASN A 1 98 ? -11.438 12.854 10.023 1.00 90.56 98 ASN A N 1
ATOM 778 C CA . ASN A 1 98 ? -12.883 12.769 9.778 1.00 90.56 98 ASN A CA 1
ATOM 779 C C . ASN A 1 98 ? -13.363 11.331 9.504 1.00 90.56 98 ASN A C 1
ATOM 781 O O . ASN A 1 98 ? -14.150 11.093 8.583 1.00 90.56 98 ASN A O 1
ATOM 785 N N . LEU A 1 99 ? -12.846 10.344 10.243 1.00 92.94 99 LEU A N 1
ATOM 786 C CA . LEU A 1 99 ? -13.255 8.945 10.081 1.00 92.94 99 LEU A CA 1
ATOM 787 C C . LEU A 1 99 ? -14.506 8.648 10.898 1.00 92.94 99 LEU A C 1
ATOM 789 O O . LEU A 1 99 ? -14.603 9.048 12.050 1.00 92.94 99 LEU A O 1
ATOM 793 N N . ILE A 1 100 ? -15.467 7.949 10.296 1.00 92.50 100 ILE A N 1
ATOM 794 C CA . ILE A 1 100 ? -16.742 7.625 10.944 1.00 92.50 100 ILE A CA 1
ATOM 795 C C . ILE A 1 100 ? -16.582 6.289 11.689 1.00 92.50 100 ILE A C 1
ATOM 797 O O . ILE A 1 100 ? -16.354 5.280 11.014 1.00 92.50 100 ILE A O 1
ATOM 801 N N . PRO A 1 101 ? -16.713 6.241 13.029 1.00 92.94 101 PRO A N 1
ATOM 802 C CA . PRO A 1 101 ? -16.690 4.990 13.789 1.00 92.94 101 PRO A CA 1
ATOM 803 C C . PRO A 1 101 ? -17.693 3.961 13.256 1.00 92.94 101 PRO A C 1
ATOM 805 O O . PRO A 1 101 ? -18.799 4.311 12.847 1.00 92.94 101 PRO A O 1
ATOM 808 N N . GLY A 1 102 ? -17.305 2.685 13.215 1.00 92.25 102 GLY A N 1
ATOM 809 C CA . GLY A 1 102 ? -18.145 1.597 12.696 1.00 92.25 102 GLY A CA 1
ATOM 810 C C . GLY A 1 102 ? -18.258 1.531 11.166 1.00 92.25 102 GLY A C 1
ATOM 811 O O . GLY A 1 102 ? -18.673 0.504 10.629 1.00 92.25 102 GLY A O 1
ATOM 812 N N . LYS A 1 103 ? -17.842 2.572 10.432 1.00 94.00 103 LYS A N 1
ATOM 813 C CA . LYS A 1 103 ? -17.783 2.525 8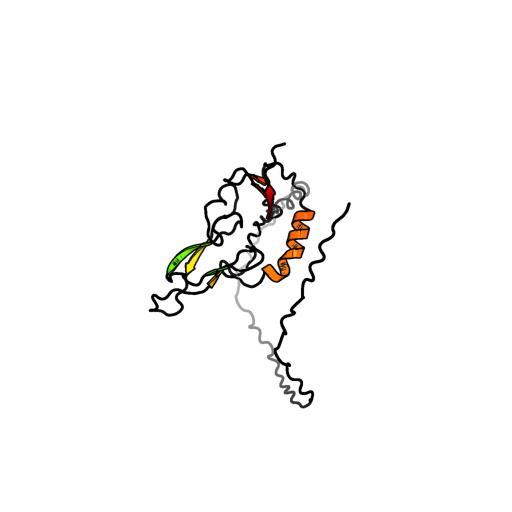.967 1.00 94.00 103 LYS A CA 1
ATOM 814 C C . LYS A 1 103 ? -16.605 1.667 8.504 1.00 94.00 103 LYS A C 1
ATOM 816 O O . LYS A 1 103 ? -15.521 1.696 9.087 1.00 94.00 103 LYS A O 1
ATOM 821 N N . ILE A 1 104 ? -16.824 0.931 7.416 1.00 96.56 104 ILE A N 1
ATOM 822 C CA . ILE A 1 104 ? -15.801 0.117 6.760 1.00 96.56 104 ILE A CA 1
ATOM 823 C C . ILE A 1 104 ? -15.055 0.970 5.734 1.00 96.56 104 ILE A C 1
ATOM 825 O O . ILE A 1 104 ? -15.664 1.589 4.858 1.00 96.56 104 ILE A O 1
ATOM 829 N N . TYR A 1 105 ? -13.729 0.942 5.807 1.00 97.31 105 TYR A N 1
ATOM 830 C CA . TYR A 1 105 ? -12.831 1.494 4.801 1.00 97.31 105 TYR A CA 1
ATOM 831 C C . TYR A 1 105 ? -11.943 0.384 4.235 1.00 97.31 105 TYR A C 1
ATOM 833 O O . TYR A 1 105 ? -11.522 -0.523 4.951 1.00 97.31 105 TYR A O 1
ATOM 841 N N . LEU A 1 106 ? -11.653 0.449 2.935 1.00 98.31 106 LEU A N 1
ATOM 842 C CA . LEU A 1 106 ? -10.767 -0.499 2.258 1.00 98.31 106 LEU A CA 1
ATOM 843 C C . LEU A 1 106 ? -9.359 0.082 2.183 1.00 98.31 106 LEU A C 1
ATOM 845 O O . LEU A 1 106 ? -9.088 0.950 1.351 1.00 98.31 106 LEU A O 1
ATOM 849 N N . TRP A 1 107 ? -8.456 -0.390 3.036 1.00 98.56 107 TRP A N 1
ATOM 850 C CA . TRP A 1 107 ? -7.064 0.045 3.025 1.00 98.56 107 TRP A CA 1
ATOM 851 C C . TRP A 1 107 ? -6.300 -0.562 1.847 1.00 98.56 107 TRP A C 1
ATOM 853 O O . TRP A 1 107 ? -6.371 -1.763 1.572 1.00 98.56 107 TRP A O 1
ATOM 863 N N . CYS A 1 108 ? -5.562 0.290 1.136 1.00 98.38 108 CYS A N 1
ATOM 864 C CA . CYS A 1 108 ? -4.713 -0.116 0.027 1.00 98.38 108 CYS A CA 1
ATOM 865 C C . CYS A 1 108 ? -3.462 -0.830 0.554 1.00 98.38 108 CYS A C 1
ATOM 867 O O . CYS A 1 108 ? -2.633 -0.191 1.199 1.00 98.38 108 CYS A O 1
ATOM 869 N N . THR A 1 109 ? -3.304 -2.111 0.216 1.00 98.19 109 THR A N 1
ATOM 870 C CA . THR A 1 109 ? -2.126 -2.938 0.548 1.00 98.19 109 THR A CA 1
ATOM 871 C C . THR A 1 109 ? -1.044 -2.907 -0.532 1.00 98.19 109 THR A C 1
ATOM 873 O O . THR A 1 109 ? 0.126 -3.067 -0.227 1.00 98.19 109 THR A O 1
ATOM 876 N N . CYS A 1 110 ? -1.414 -2.670 -1.795 1.00 97.19 110 CYS A N 1
ATOM 877 C CA . CYS A 1 110 ? -0.489 -2.738 -2.935 1.00 97.19 110 CYS A CA 1
ATOM 878 C C . CYS A 1 110 ? 0.386 -1.490 -3.137 1.00 97.19 110 CYS A C 1
ATOM 880 O O . CYS A 1 110 ? 1.371 -1.555 -3.863 1.00 97.19 110 CYS A O 1
ATOM 882 N N . GLY A 1 111 ? -0.010 -0.341 -2.576 1.00 97.25 111 GLY A N 1
ATOM 883 C CA . GLY A 1 111 ? 0.658 0.949 -2.802 1.00 97.25 111 GLY A CA 1
ATOM 884 C C . GLY A 1 111 ? 0.306 1.666 -4.110 1.00 97.25 111 GLY A C 1
ATOM 885 O O . GLY A 1 111 ? 0.612 2.841 -4.252 1.00 97.25 111 GLY A O 1
ATOM 886 N N . LEU A 1 112 ? -0.409 1.016 -5.028 1.00 96.88 112 LEU A N 1
ATOM 887 C CA . LEU A 1 112 ? -0.659 1.518 -6.389 1.00 96.88 112 LEU A CA 1
ATOM 888 C C . LEU A 1 112 ? -1.841 2.488 -6.510 1.00 96.88 112 LEU A C 1
ATOM 890 O O . LEU A 1 112 ? -2.017 3.108 -7.558 1.00 96.88 112 LEU A O 1
ATOM 894 N N . SER A 1 113 ? -2.660 2.592 -5.461 1.00 96.75 113 SER A N 1
ATOM 895 C CA . SER A 1 113 ? -3.855 3.436 -5.469 1.00 96.75 113 SER A CA 1
ATOM 896 C C . SER A 1 113 ? -3.513 4.910 -5.655 1.00 96.75 113 SER A C 1
ATOM 898 O O . SER A 1 113 ? -2.579 5.411 -5.026 1.00 96.75 113 SER A O 1
ATOM 900 N N . LYS A 1 114 ? -4.313 5.609 -6.462 1.00 94.75 114 LYS A N 1
ATOM 901 C CA . LYS A 1 114 ? -4.270 7.071 -6.615 1.00 94.75 114 LYS A CA 1
ATOM 902 C C . LYS A 1 114 ? -5.021 7.792 -5.490 1.00 94.75 114 LYS A C 1
ATOM 904 O O . LYS A 1 114 ? -4.755 8.959 -5.228 1.00 94.75 114 LYS A O 1
ATOM 909 N N . SER A 1 115 ? -5.925 7.105 -4.789 1.00 95.62 115 SER A N 1
ATOM 910 C CA . SER A 1 115 ? -6.732 7.651 -3.689 1.00 95.62 115 SER A CA 1
ATOM 911 C C . SER A 1 115 ? -6.200 7.235 -2.310 1.00 95.62 115 SER A C 1
ATOM 913 O O . SER A 1 115 ? -6.968 6.812 -1.440 1.00 95.62 115 SER A O 1
ATOM 915 N N . GLN A 1 116 ? -4.879 7.299 -2.104 1.00 97.44 116 GLN A N 1
ATOM 916 C CA . GLN A 1 116 ? -4.255 6.881 -0.841 1.00 97.44 116 GLN A CA 1
ATOM 917 C C . GLN A 1 116 ? -4.892 7.589 0.372 1.00 97.44 116 GLN A C 1
ATOM 919 O O . GLN A 1 116 ? -5.209 8.784 0.307 1.00 97.44 116 GLN A O 1
ATOM 924 N N . PRO A 1 117 ? -5.093 6.874 1.492 1.00 97.50 117 PRO A N 1
ATOM 925 C CA . PRO A 1 117 ? -4.596 5.525 1.778 1.00 97.50 117 PRO A CA 1
ATOM 926 C C . PRO A 1 117 ? -5.567 4.400 1.364 1.00 97.50 117 PRO A C 1
ATOM 928 O O . PRO A 1 117 ? -5.327 3.226 1.662 1.00 97.50 117 PRO A O 1
ATOM 931 N N . TRP A 1 118 ? -6.668 4.748 0.695 1.00 98.25 118 TRP A N 1
ATOM 932 C CA . TRP A 1 118 ? -7.766 3.842 0.374 1.00 98.25 118 TRP A CA 1
ATOM 933 C C . TRP A 1 118 ? -7.595 3.166 -0.979 1.00 98.25 118 TRP A C 1
ATOM 935 O O . TRP A 1 118 ? -6.884 3.652 -1.857 1.00 98.25 118 TRP A O 1
ATOM 945 N N . CYS A 1 119 ? -8.233 2.014 -1.142 1.00 98.12 119 CYS A N 1
ATOM 946 C CA . CYS A 1 119 ? -8.214 1.244 -2.374 1.00 98.12 119 CYS A CA 1
ATOM 947 C C . CYS A 1 119 ? -9.128 1.855 -3.448 1.00 98.12 119 CYS A C 1
ATOM 949 O O . CYS A 1 119 ? -10.318 2.036 -3.214 1.00 98.12 119 CYS A O 1
ATOM 951 N N . ASP A 1 120 ? -8.584 2.059 -4.647 1.00 96.94 120 ASP A N 1
ATOM 952 C CA . ASP A 1 120 ? -9.284 2.512 -5.861 1.00 96.94 120 ASP A CA 1
ATOM 953 C C . ASP A 1 120 ? -9.485 1.391 -6.904 1.00 96.94 120 ASP A C 1
ATOM 955 O O . ASP A 1 120 ? -10.065 1.605 -7.964 1.00 96.94 120 ASP A O 1
ATOM 959 N N . GLY A 1 121 ? -8.986 0.182 -6.627 1.00 95.19 121 GLY A N 1
ATOM 960 C CA . GLY A 1 121 ? -9.007 -0.943 -7.566 1.00 95.19 121 GLY A CA 1
ATOM 961 C C . GLY A 1 121 ? -7.755 -1.077 -8.440 1.00 95.19 121 GLY A C 1
ATOM 962 O O . GLY A 1 121 ? -7.669 -2.042 -9.199 1.00 95.19 121 GLY A O 1
ATOM 963 N N . SER A 1 122 ? -6.746 -0.213 -8.287 1.00 95.06 122 SER A N 1
ATOM 964 C CA . SER A 1 122 ? -5.471 -0.302 -9.025 1.00 95.06 122 SER A CA 1
ATOM 965 C C . SER A 1 122 ? -4.688 -1.599 -8.772 1.00 95.06 122 SER A C 1
ATOM 967 O O . SER A 1 122 ? -3.792 -1.939 -9.534 1.00 95.06 122 SER A O 1
ATOM 969 N N . HIS A 1 123 ? -5.052 -2.362 -7.737 1.00 94.62 123 HIS A N 1
ATOM 970 C CA . HIS A 1 123 ? -4.465 -3.663 -7.414 1.00 94.62 123 HIS A CA 1
ATOM 971 C C . HIS A 1 123 ? -4.930 -4.809 -8.327 1.00 94.62 123 HIS A C 1
ATOM 973 O O . HIS A 1 123 ? -4.324 -5.875 -8.269 1.00 94.62 123 HIS A O 1
ATOM 979 N N . LYS A 1 124 ? -5.988 -4.637 -9.137 1.00 93.75 124 LYS A N 1
ATOM 980 C CA . LYS A 1 124 ? -6.592 -5.701 -9.968 1.00 93.75 124 LYS A CA 1
ATOM 981 C C . LYS A 1 124 ? -5.604 -6.551 -10.784 1.00 93.75 124 LYS A C 1
ATOM 983 O O . LYS A 1 124 ? -5.787 -7.765 -10.779 1.00 93.75 124 LYS A O 1
ATOM 988 N N . PRO A 1 125 ? -4.585 -5.986 -11.463 1.00 91.00 125 PRO A N 1
ATOM 989 C CA . PRO A 1 125 ? -3.633 -6.806 -12.207 1.00 91.00 125 PRO A CA 1
ATOM 990 C C . PRO A 1 125 ? -2.673 -7.598 -11.301 1.00 91.00 125 PRO A C 1
ATOM 992 O O . PRO A 1 125 ? -2.009 -8.502 -11.782 1.00 91.00 125 PRO A O 1
ATOM 995 N N . THR A 1 126 ? -2.607 -7.292 -10.002 1.00 92.00 126 THR A N 1
ATOM 996 C CA . THR A 1 126 ? -1.665 -7.881 -9.037 1.00 92.00 126 THR A CA 1
ATOM 997 C C . THR A 1 126 ? -2.319 -8.927 -8.121 1.00 92.00 126 THR A C 1
ATOM 999 O O . THR A 1 126 ? -3.544 -9.082 -8.046 1.00 92.00 126 THR A O 1
ATOM 1002 N N . HIS A 1 127 ? -1.493 -9.604 -7.325 1.00 92.56 127 HIS A N 1
ATOM 1003 C CA . HIS A 1 127 ? -1.942 -10.546 -6.295 1.00 92.56 127 HIS A CA 1
ATOM 1004 C C . HIS A 1 127 ? -2.432 -9.874 -4.999 1.00 92.56 127 HIS A C 1
ATOM 1006 O O . HIS A 1 127 ? -3.067 -10.526 -4.173 1.00 92.56 127 HIS A O 1
ATOM 1012 N N . PHE A 1 128 ? -2.186 -8.574 -4.813 1.00 96.06 128 PHE A N 1
ATOM 1013 C CA . PHE A 1 128 ? -2.580 -7.859 -3.599 1.00 96.06 128 PHE A CA 1
ATOM 1014 C C . PHE A 1 128 ? -4.100 -7.708 -3.495 1.00 96.06 128 PHE A C 1
ATOM 1016 O O . PHE A 1 128 ? -4.801 -7.522 -4.494 1.00 96.06 128 PHE A O 1
ATOM 1023 N N . ARG A 1 129 ? -4.622 -7.759 -2.267 1.00 97.12 129 ARG A N 1
ATOM 1024 C CA . ARG A 1 129 ? -6.034 -7.511 -1.952 1.00 97.12 129 ARG A CA 1
ATOM 1025 C C . ARG A 1 129 ? -6.141 -6.469 -0.841 1.00 97.12 129 ARG A C 1
ATOM 1027 O O . ARG A 1 129 ? -5.323 -6.503 0.081 1.00 97.12 129 ARG A O 1
ATOM 1034 N N . PRO A 1 130 ? -7.087 -5.520 -0.932 1.00 97.94 130 PRO A N 1
ATOM 1035 C CA . PRO A 1 130 ? -7.274 -4.520 0.107 1.00 97.94 130 PRO A CA 1
ATOM 1036 C C . PRO A 1 130 ? -7.784 -5.163 1.398 1.00 97.94 130 PRO A C 1
ATOM 1038 O O . PRO A 1 130 ? -8.497 -6.165 1.357 1.00 97.94 130 PRO A O 1
ATOM 1041 N N . ILE A 1 131 ? -7.448 -4.557 2.534 1.00 98.12 131 ILE A N 1
ATOM 1042 C CA . ILE A 1 131 ? -7.927 -4.999 3.849 1.00 98.12 131 ILE A CA 1
ATOM 1043 C C . ILE A 1 131 ? -9.131 -4.149 4.245 1.00 98.12 131 ILE A C 1
ATOM 1045 O O . ILE A 1 131 ? -9.085 -2.921 4.164 1.00 98.12 131 ILE A O 1
ATOM 1049 N N . GLN A 1 132 ? -10.206 -4.807 4.676 1.00 98.00 132 GLN A N 1
ATOM 1050 C CA . GLN A 1 132 ? -11.342 -4.145 5.307 1.00 98.00 132 GLN A CA 1
ATOM 1051 C C . GLN A 1 132 ? -10.966 -3.729 6.725 1.00 98.00 132 GLN A C 1
ATOM 1053 O O . GLN A 1 132 ? -10.551 -4.556 7.532 1.00 98.00 132 GLN A O 1
ATOM 1058 N N . TRP A 1 133 ? -11.134 -2.447 7.026 1.00 97.50 133 TRP A N 1
ATOM 1059 C CA . TRP A 1 133 ? -10.923 -1.901 8.355 1.00 97.50 133 TRP A CA 1
ATOM 1060 C C . TRP A 1 133 ? -12.187 -1.208 8.843 1.00 97.50 133 TRP A C 1
ATOM 1062 O O . TRP A 1 133 ? -12.720 -0.325 8.169 1.00 97.50 133 TRP A O 1
ATOM 1072 N N . VAL A 1 134 ? -12.654 -1.625 10.017 1.00 96.25 134 VAL A N 1
ATOM 1073 C CA . VAL A 1 134 ? -13.740 -0.970 10.744 1.00 96.25 134 VAL A CA 1
ATOM 1074 C C . VAL A 1 134 ? -13.113 0.062 11.667 1.00 96.25 134 VAL A C 1
ATOM 1076 O O . VAL A 1 134 ? -12.253 -0.278 12.481 1.00 96.25 134 VAL A O 1
ATOM 1079 N N . VAL A 1 135 ? -13.534 1.318 11.542 1.00 94.75 135 VAL A N 1
ATOM 1080 C CA . VAL A 1 135 ? -13.015 2.396 12.390 1.00 94.75 135 VAL A CA 1
ATOM 1081 C C . VAL A 1 135 ? -13.406 2.127 13.848 1.00 94.75 135 VAL A C 1
ATOM 1083 O O . VAL A 1 135 ? -14.605 2.000 14.129 1.00 94.75 135 VAL A O 1
ATOM 1086 N N . PRO A 1 136 ? -12.441 2.050 14.782 1.00 90.94 136 PRO A N 1
ATOM 1087 C CA . PRO A 1 136 ? -12.741 1.829 16.187 1.00 90.94 136 PRO A CA 1
ATOM 1088 C C . PRO A 1 136 ? -13.445 3.053 16.779 1.00 90.94 136 PRO A C 1
ATOM 1090 O O . PRO A 1 136 ? -13.084 4.197 16.498 1.00 90.94 136 PRO A O 1
ATOM 1093 N N . ALA A 1 137 ? -14.442 2.814 17.628 1.00 84.25 137 ALA A N 1
ATOM 1094 C CA . ALA A 1 137 ? -15.065 3.875 18.404 1.00 84.25 137 ALA A CA 1
ATOM 1095 C C . ALA A 1 137 ? -14.131 4.290 19.548 1.00 84.25 137 ALA A C 1
ATOM 1097 O O . ALA A 1 137 ? -13.686 3.454 20.332 1.00 84.25 137 ALA A O 1
ATOM 1098 N N . THR A 1 138 ? -13.837 5.585 19.664 1.00 73.56 138 THR A N 1
ATOM 1099 C CA . THR A 1 138 ? -13.068 6.139 20.794 1.00 73.56 138 THR A CA 1
ATOM 1100 C C . THR A 1 138 ? -13.869 6.140 22.094 1.00 73.56 138 THR A C 1
ATOM 1102 O O . THR A 1 138 ? -13.285 6.065 23.172 1.00 73.56 138 THR A O 1
ATOM 1105 N N . LYS A 1 139 ? -15.202 6.216 22.007 1.00 75.06 139 LYS A N 1
ATOM 1106 C CA . LYS A 1 139 ? -16.138 6.071 23.130 1.00 75.06 139 LYS A CA 1
ATOM 1107 C C . LYS A 1 139 ? -17.385 5.315 22.656 1.00 75.06 139 LYS A C 1
ATOM 1109 O O . LYS A 1 139 ? -17.792 5.544 21.516 1.00 75.06 139 LYS A O 1
ATOM 1114 N N . PRO A 1 140 ? -18.001 4.473 23.506 1.00 63.88 140 PRO A N 1
ATOM 1115 C CA . PRO A 1 140 ? -19.101 3.586 23.115 1.00 63.88 140 PRO A CA 1
ATOM 1116 C C . PRO A 1 140 ? -20.337 4.296 22.528 1.00 63.88 140 PRO A C 1
ATOM 1118 O O . PRO A 1 140 ? -21.002 3.697 21.695 1.00 63.88 140 PRO A O 1
ATOM 1121 N N . ASP A 1 141 ? -20.569 5.580 22.840 1.00 63.84 141 ASP A N 1
ATOM 1122 C CA . ASP A 1 141 ? -21.743 6.348 22.369 1.00 63.84 141 ASP A CA 1
ATOM 1123 C C . ASP A 1 141 ? -21.391 7.592 21.529 1.00 63.84 141 ASP A C 1
ATOM 1125 O O . ASP A 1 141 ? -22.207 8.491 21.318 1.00 63.84 141 ASP A O 1
ATOM 1129 N N . SER A 1 142 ? -20.144 7.702 21.064 1.00 58.25 142 SER A N 1
ATOM 1130 C CA . SER A 1 142 ? -19.677 8.901 20.365 1.00 58.25 142 SER A CA 1
ATOM 1131 C C . SER A 1 142 ? -19.857 8.782 18.852 1.00 58.25 142 SER A C 1
ATOM 1133 O O . SER A 1 142 ? -19.032 8.179 18.170 1.00 58.25 142 SER A O 1
ATOM 1135 N N . VAL A 1 143 ? -20.870 9.467 18.309 1.00 65.12 143 VAL A N 1
ATOM 1136 C CA . VAL A 1 143 ? -21.032 9.761 16.864 1.00 65.12 143 VAL A CA 1
ATOM 1137 C C . VAL A 1 143 ? -20.084 10.896 16.424 1.00 65.12 143 VAL A C 1
ATOM 1139 O O . VAL A 1 143 ? -20.420 11.738 15.599 1.00 65.12 143 VAL A O 1
ATOM 1142 N N . GLN A 1 144 ? -18.904 10.989 17.033 1.00 72.69 144 GLN A N 1
ATOM 1143 C CA . GLN A 1 144 ? -17.883 11.963 16.650 1.00 72.69 144 GLN A CA 1
ATOM 1144 C C . GLN A 1 144 ? -16.872 11.288 15.736 1.00 72.69 144 GLN A C 1
ATOM 1146 O O . GLN A 1 144 ? -16.582 10.098 15.886 1.00 72.69 144 GLN A O 1
ATOM 1151 N N . THR A 1 145 ? -16.337 12.048 14.788 1.00 81.25 145 THR A N 1
ATOM 1152 C CA . THR A 1 145 ? -15.279 11.553 13.918 1.00 81.25 145 THR A CA 1
ATOM 1153 C C . THR A 1 145 ? -14.016 11.238 14.717 1.00 81.25 145 THR A C 1
ATOM 1155 O O . THR A 1 145 ? -13.716 11.894 15.716 1.00 81.25 145 THR A O 1
ATOM 1158 N N . SER A 1 146 ? -13.275 10.216 14.294 1.00 86.94 146 SER A N 1
ATOM 1159 C CA . SER A 1 146 ? -12.004 9.840 14.906 1.00 86.94 146 SER A CA 1
ATOM 1160 C C . SER A 1 146 ? -10.813 10.208 14.023 1.00 86.94 146 SER A C 1
ATOM 1162 O O . SER A 1 146 ? -10.874 10.155 12.789 1.00 86.94 146 SER A O 1
ATOM 1164 N N . SER A 1 147 ? -9.708 10.553 14.687 1.00 92.12 147 SER A N 1
ATOM 1165 C CA . SER A 1 147 ? -8.423 10.809 14.047 1.00 92.12 147 SER A CA 1
ATOM 1166 C C . SER A 1 147 ? -7.539 9.569 14.079 1.00 92.12 147 SER A C 1
ATOM 1168 O O . SER A 1 147 ? -7.233 9.058 15.155 1.00 92.12 147 SER A O 1
ATOM 1170 N N . HIS A 1 148 ? -7.068 9.118 12.914 1.00 95.62 148 HIS A N 1
ATOM 1171 C CA . HIS A 1 148 ? -6.113 8.011 12.812 1.00 95.62 148 HIS A CA 1
ATOM 1172 C C . HIS A 1 148 ? -5.012 8.292 11.785 1.00 95.62 148 HIS A C 1
ATOM 1174 O O . HIS A 1 148 ? -5.250 8.862 10.718 1.00 95.62 148 HIS A O 1
ATOM 1180 N N . SER A 1 149 ? -3.800 7.840 12.103 1.00 97.50 149 SER A N 1
ATOM 1181 C CA . SER A 1 149 ? -2.651 7.846 11.195 1.00 97.50 149 SER A CA 1
ATOM 1182 C C . SER A 1 149 ? -2.604 6.532 10.423 1.00 97.50 149 SER A C 1
ATOM 1184 O O . SER A 1 149 ? -2.309 5.482 10.994 1.00 97.50 149 SER A O 1
ATOM 1186 N N . ILE A 1 150 ? -2.894 6.585 9.124 1.00 98.25 150 ILE A N 1
ATOM 1187 C CA . ILE A 1 150 ? -2.980 5.406 8.256 1.00 98.25 150 ILE A CA 1
ATOM 1188 C C . ILE A 1 150 ? -1.668 5.202 7.495 1.00 98.25 150 ILE A C 1
ATOM 1190 O O . ILE A 1 150 ? -1.086 6.148 6.959 1.00 98.25 150 ILE A O 1
ATOM 1194 N N . CYS A 1 151 ? -1.207 3.955 7.420 1.00 98.56 151 CYS A N 1
ATOM 1195 C CA . CYS A 1 151 ? 0.034 3.579 6.757 1.00 98.56 151 CYS A CA 1
ATOM 1196 C C . CYS A 1 151 ? -0.022 3.790 5.230 1.00 98.56 151 CYS A C 1
ATOM 1198 O O . CYS A 1 151 ? -0.934 3.312 4.535 1.00 98.56 151 CYS A O 1
ATOM 1200 N N . GLN A 1 152 ? 1.008 4.445 4.685 1.00 98.31 152 GLN A N 1
ATOM 1201 C CA . GLN A 1 152 ? 1.212 4.590 3.238 1.00 98.31 152 GLN A CA 1
ATOM 1202 C C . GLN A 1 152 ? 2.445 3.850 2.708 1.00 98.31 152 GLN A C 1
ATOM 1204 O O . GLN A 1 152 ? 2.483 3.558 1.514 1.00 98.31 152 GLN A O 1
ATOM 1209 N N . CYS A 1 153 ? 3.391 3.452 3.566 1.00 98.12 153 CYS A N 1
ATOM 1210 C CA . CYS A 1 153 ? 4.545 2.673 3.114 1.00 98.12 153 CYS A CA 1
ATOM 1211 C C . CYS A 1 153 ? 4.182 1.229 2.751 1.00 98.12 153 CYS A C 1
ATOM 1213 O O . CYS A 1 153 ? 4.806 0.665 1.867 1.00 98.12 153 CYS A O 1
ATOM 1215 N N . LYS A 1 154 ? 3.127 0.674 3.367 1.00 98.31 154 LYS A N 1
ATOM 1216 C CA . LYS A 1 154 ? 2.584 -0.688 3.165 1.00 98.31 154 LYS A CA 1
ATOM 1217 C C . LYS A 1 154 ? 3.375 -1.822 3.823 1.00 98.31 154 LYS A C 1
ATOM 1219 O O . LYS A 1 154 ? 3.040 -2.981 3.622 1.00 98.31 154 LYS A O 1
ATOM 1224 N N . TYR A 1 155 ? 4.337 -1.477 4.677 1.00 97.6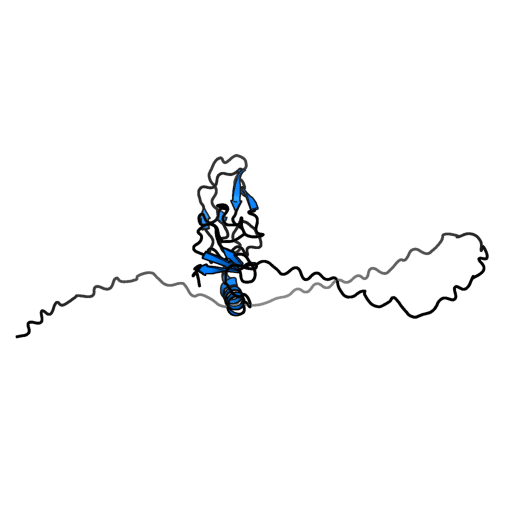2 155 TYR A N 1
ATOM 1225 C CA . TYR A 1 155 ? 5.157 -2.424 5.445 1.00 97.62 155 TYR A CA 1
ATOM 1226 C C . TYR A 1 155 ? 4.840 -2.412 6.947 1.00 97.62 155 TYR A C 1
ATOM 1228 O O . TYR A 1 155 ? 5.610 -2.932 7.741 1.00 97.62 155 TYR A O 1
ATOM 1236 N N . THR A 1 156 ? 3.720 -1.810 7.360 1.00 97.88 156 THR A N 1
ATOM 1237 C CA . THR A 1 156 ? 3.317 -1.832 8.772 1.00 97.88 156 THR A CA 1
ATOM 1238 C C . THR A 1 156 ? 2.984 -3.249 9.248 1.00 97.88 156 THR A C 1
ATOM 1240 O O . THR A 1 156 ? 2.339 -4.021 8.537 1.00 97.88 156 THR A O 1
ATOM 1243 N N . SER A 1 157 ? 3.358 -3.545 10.489 1.00 97.12 157 SER A N 1
ATOM 1244 C CA . SER A 1 157 ? 2.957 -4.735 11.241 1.00 97.12 157 SER A CA 1
ATOM 1245 C C . SER A 1 157 ? 1.566 -4.602 11.878 1.00 97.12 157 SER A C 1
ATOM 1247 O O . SER A 1 157 ? 1.021 -5.589 12.365 1.00 97.12 157 SER A O 1
ATOM 1249 N N . THR A 1 158 ? 0.966 -3.404 11.873 1.00 96.94 158 THR A N 1
ATOM 1250 C CA . THR A 1 158 ? -0.354 -3.121 12.471 1.00 96.94 158 THR A CA 1
ATOM 1251 C C . THR A 1 158 ? -1.344 -2.534 11.454 1.00 96.94 158 THR A C 1
ATOM 1253 O O . THR A 1 158 ? -1.893 -1.449 11.658 1.00 96.94 158 THR A O 1
ATOM 1256 N N . PRO A 1 159 ? -1.609 -3.222 10.326 1.00 96.69 159 PRO A N 1
ATOM 1257 C CA . PRO A 1 159 ? -2.461 -2.677 9.277 1.00 96.69 159 PRO A CA 1
ATOM 1258 C C . PRO A 1 159 ? -3.884 -2.386 9.788 1.00 96.69 159 PRO A C 1
ATOM 1260 O O . PRO A 1 159 ? -4.454 -3.192 10.524 1.00 96.69 159 PRO A O 1
ATOM 1263 N N . PRO A 1 160 ? -4.498 -1.261 9.375 1.00 97.31 160 PRO A N 1
ATOM 1264 C CA . PRO A 1 160 ? -3.993 -0.258 8.429 1.00 97.31 160 PRO A CA 1
ATOM 1265 C C . PRO A 1 160 ? -3.225 0.907 9.085 1.00 97.31 160 PRO A C 1
ATOM 1267 O O . PRO A 1 160 ? -2.900 1.884 8.406 1.00 97.31 160 PRO A O 1
ATOM 1270 N N . LEU A 1 161 ? -2.991 0.860 10.396 1.00 98.19 161 LEU A N 1
ATOM 1271 C CA . LEU A 1 161 ? -2.409 1.955 11.166 1.00 98.19 161 LEU A CA 1
ATOM 1272 C C . LEU A 1 161 ? -0.909 2.093 10.901 1.00 98.19 161 LEU A C 1
ATOM 1274 O O . LEU A 1 161 ? -0.253 1.189 10.398 1.00 98.19 161 LEU A O 1
ATOM 1278 N N . CYS A 1 162 ? -0.367 3.271 11.185 1.00 98.25 162 CYS A N 1
ATOM 1279 C CA . CYS A 1 162 ? 1.067 3.502 11.116 1.00 98.25 162 CYS A CA 1
ATOM 1280 C C . CYS A 1 162 ? 1.753 3.140 12.438 1.00 98.25 162 CYS A C 1
ATOM 1282 O O . CYS A 1 162 ? 1.371 3.646 13.487 1.00 98.25 162 CYS A O 1
ATOM 1284 N N . ASP A 1 163 ? 2.828 2.360 12.350 1.00 98.06 163 ASP A N 1
ATOM 1285 C CA . ASP A 1 163 ? 3.705 1.963 13.463 1.00 98.06 163 ASP A CA 1
ATOM 1286 C C . ASP A 1 163 ? 5.122 2.558 13.375 1.00 98.06 163 ASP A C 1
ATOM 1288 O O . ASP A 1 163 ? 5.981 2.243 14.190 1.00 98.06 163 ASP A O 1
ATOM 1292 N N . GLY A 1 164 ? 5.388 3.407 12.378 1.00 97.62 164 GLY A N 1
ATOM 1293 C CA . GLY A 1 164 ? 6.708 4.011 12.178 1.00 97.62 164 GLY A CA 1
ATOM 1294 C C . GLY A 1 164 ? 7.696 3.166 11.369 1.00 97.62 164 GLY A C 1
ATOM 1295 O O . GLY A 1 164 ? 8.812 3.628 11.150 1.00 97.62 164 GLY A O 1
ATOM 1296 N N . THR A 1 165 ? 7.304 1.995 10.842 1.00 97.88 165 THR A N 1
ATOM 1297 C CA . THR A 1 165 ? 8.196 1.124 10.035 1.00 97.88 165 THR A CA 1
ATOM 1298 C C . THR A 1 165 ? 8.883 1.866 8.879 1.00 97.88 165 THR A C 1
ATOM 1300 O O . THR A 1 165 ? 10.020 1.572 8.526 1.00 97.88 165 THR A O 1
ATOM 1303 N N . HIS A 1 166 ? 8.222 2.875 8.301 1.00 97.31 166 HIS A N 1
ATOM 1304 C CA . HIS A 1 166 ? 8.769 3.677 7.203 1.00 97.31 166 HIS A CA 1
ATOM 1305 C C . HIS A 1 166 ? 10.100 4.373 7.537 1.00 97.31 166 HIS A C 1
ATOM 1307 O O . HIS A 1 166 ? 10.893 4.587 6.626 1.00 97.31 166 HIS A O 1
ATOM 1313 N N . ASN A 1 167 ? 10.388 4.642 8.815 1.00 97.31 167 ASN A N 1
ATOM 1314 C CA . ASN A 1 167 ? 11.615 5.320 9.249 1.00 97.31 167 ASN A CA 1
ATOM 1315 C C . ASN A 1 167 ? 12.895 4.518 8.962 1.00 97.31 167 ASN A C 1
ATOM 1317 O O . ASN A 1 167 ? 13.969 5.100 8.859 1.00 97.31 167 ASN A O 1
ATOM 1321 N N . GLN A 1 168 ? 12.797 3.191 8.845 1.00 95.94 168 GLN A N 1
ATOM 1322 C CA . GLN A 1 168 ? 13.947 2.295 8.650 1.00 95.94 168 GLN A CA 1
ATOM 1323 C C . GLN A 1 168 ? 13.930 1.591 7.285 1.00 95.94 168 GLN A C 1
ATOM 1325 O O . GLN A 1 168 ? 14.786 0.763 6.994 1.00 95.94 168 GLN A O 1
ATOM 1330 N N . LEU A 1 169 ? 12.964 1.926 6.429 1.00 95.19 169 LEU A N 1
ATOM 1331 C CA . LEU A 1 169 ? 12.645 1.154 5.229 1.00 95.19 169 LEU A CA 1
ATOM 1332 C C . LEU A 1 169 ? 13.382 1.637 3.964 1.00 95.19 169 LEU A C 1
ATOM 1334 O O . LEU A 1 169 ? 13.490 0.899 2.987 1.00 95.19 169 LEU A O 1
ATOM 1338 N N . HIS A 1 170 ? 13.884 2.876 3.971 1.00 96.12 170 HIS A N 1
ATOM 1339 C CA . HIS A 1 170 ? 14.455 3.532 2.790 1.00 96.12 170 HIS A CA 1
ATOM 1340 C C . HIS A 1 170 ? 15.589 2.728 2.145 1.00 96.12 170 HIS A C 1
ATOM 1342 O O . HIS A 1 170 ? 15.540 2.459 0.946 1.00 96.12 170 HIS A O 1
ATOM 1348 N N . GLN A 1 171 ? 16.582 2.326 2.943 1.00 96.56 171 GLN A N 1
ATOM 1349 C CA . GLN A 1 171 ? 17.756 1.618 2.436 1.00 96.56 171 GLN A CA 1
ATOM 1350 C C . GLN A 1 171 ? 17.384 0.231 1.906 1.00 96.56 171 GLN A C 1
ATOM 1352 O O . GLN A 1 171 ? 17.741 -0.117 0.787 1.00 96.56 171 GLN A O 1
ATOM 1357 N N . GLU A 1 172 ? 16.583 -0.524 2.662 1.00 95.12 172 GLU A N 1
ATOM 1358 C CA . GLU A 1 172 ? 16.164 -1.873 2.273 1.00 95.12 172 GLU A CA 1
ATOM 1359 C C . GLU A 1 172 ? 15.420 -1.880 0.927 1.00 95.12 172 GLU A C 1
ATOM 1361 O O . GLU A 1 172 ? 15.652 -2.740 0.074 1.00 95.12 172 GLU A O 1
ATOM 1366 N N . ILE A 1 173 ? 14.530 -0.907 0.710 1.00 96.19 173 ILE A N 1
ATOM 1367 C CA . ILE A 1 173 ? 13.794 -0.796 -0.551 1.00 96.19 173 ILE A CA 1
ATOM 1368 C C . ILE A 1 173 ? 14.699 -0.332 -1.682 1.00 96.19 173 ILE A C 1
ATOM 1370 O O . ILE A 1 173 ? 14.614 -0.898 -2.773 1.00 96.19 173 ILE A O 1
ATOM 1374 N N . ALA A 1 174 ? 15.565 0.652 -1.441 1.00 95.62 174 ALA A N 1
ATOM 1375 C CA . ALA A 1 174 ? 16.528 1.101 -2.438 1.00 95.62 174 ALA A CA 1
ATOM 1376 C C . ALA A 1 174 ? 17.411 -0.065 -2.909 1.00 95.62 174 ALA A C 1
ATOM 1378 O O . ALA A 1 174 ? 17.520 -0.303 -4.113 1.00 95.62 174 ALA A O 1
ATOM 1379 N N . ASP A 1 175 ? 17.938 -0.860 -1.976 1.00 95.50 175 ASP A N 1
ATOM 1380 C CA . ASP A 1 175 ? 18.766 -2.026 -2.279 1.00 95.50 175 ASP A CA 1
ATOM 1381 C C . ASP A 1 175 ? 17.984 -3.080 -3.065 1.00 95.50 175 ASP A C 1
ATOM 1383 O O . ASP A 1 175 ? 18.461 -3.581 -4.086 1.00 95.50 175 ASP A O 1
ATOM 1387 N N . ARG A 1 176 ? 16.746 -3.380 -2.663 1.00 94.38 176 ARG A N 1
ATOM 1388 C CA . ARG A 1 176 ? 15.884 -4.340 -3.371 1.00 94.38 176 ARG A CA 1
ATOM 1389 C C . ARG A 1 176 ? 15.558 -3.899 -4.797 1.00 94.38 176 ARG A C 1
ATOM 1391 O O . ARG A 1 176 ? 15.471 -4.728 -5.702 1.00 94.38 176 ARG A O 1
ATOM 1398 N N . GLN A 1 177 ? 15.347 -2.603 -5.004 1.00 94.12 177 GLN A N 1
ATOM 1399 C CA . GLN A 1 177 ? 15.066 -2.034 -6.319 1.00 94.12 177 GLN A CA 1
ATOM 1400 C C . GLN A 1 177 ? 16.315 -1.989 -7.202 1.00 94.12 177 GLN A C 1
ATOM 1402 O O . GLN A 1 177 ? 16.207 -2.280 -8.394 1.00 94.12 177 GLN A O 1
ATOM 1407 N N . ALA A 1 178 ? 17.478 -1.669 -6.630 1.00 92.12 178 ALA A N 1
ATOM 1408 C CA . ALA A 1 178 ? 18.759 -1.646 -7.331 1.00 92.12 178 ALA A CA 1
ATOM 1409 C C . ALA A 1 178 ? 19.199 -3.048 -7.780 1.00 92.12 178 ALA A C 1
ATOM 1411 O O . ALA A 1 178 ? 19.687 -3.213 -8.894 1.00 92.12 178 ALA A O 1
ATOM 1412 N N . HIS A 1 179 ? 18.956 -4.067 -6.953 1.00 92.06 179 HIS A N 1
ATOM 1413 C CA . HIS A 1 179 ? 19.338 -5.458 -7.225 1.00 92.06 179 HIS A CA 1
ATOM 1414 C C . HIS A 1 179 ? 18.201 -6.292 -7.839 1.00 92.06 179 HIS A C 1
ATOM 1416 O O . HIS A 1 179 ? 18.225 -7.525 -7.813 1.00 92.06 179 HIS A O 1
ATOM 1422 N N . CYS A 1 180 ? 17.177 -5.640 -8.392 1.00 89.81 180 CYS A N 1
ATOM 1423 C CA . CYS A 1 180 ? 16.078 -6.336 -9.043 1.00 89.81 180 CYS A CA 1
ATOM 1424 C C . CYS A 1 180 ? 16.527 -6.930 -10.387 1.00 89.81 180 CYS A C 1
ATOM 1426 O O . CYS A 1 180 ? 16.874 -6.203 -11.311 1.00 89.81 180 CYS A O 1
ATOM 1428 N N . SER A 1 181 ? 16.441 -8.254 -10.533 1.00 86.25 181 SER A N 1
ATOM 1429 C CA . SER A 1 181 ? 16.803 -8.977 -11.763 1.00 86.25 181 SER A CA 1
ATOM 1430 C C . SER A 1 181 ? 15.709 -8.992 -12.845 1.00 86.25 181 SER A C 1
ATOM 1432 O O . SER A 1 181 ? 15.795 -9.747 -13.812 1.00 86.25 181 SER A O 1
ATOM 1434 N N . CYS A 1 182 ? 14.649 -8.199 -12.687 1.00 82.31 182 CYS A N 1
ATOM 1435 C CA . CYS A 1 182 ? 13.513 -8.185 -13.608 1.00 82.31 182 CYS A CA 1
ATOM 1436 C C . CYS A 1 182 ? 13.756 -7.245 -14.801 1.00 82.31 182 CYS A C 1
ATOM 1438 O O . CYS A 1 182 ? 14.358 -6.187 -14.656 1.00 82.31 182 CYS A O 1
ATOM 1440 N N . SER A 1 183 ? 13.217 -7.590 -15.973 1.00 74.19 183 SER A N 1
ATOM 1441 C CA . SER A 1 183 ? 13.381 -6.812 -17.215 1.00 74.19 183 SER A CA 1
ATOM 1442 C C . SER A 1 183 ? 12.669 -5.449 -17.235 1.00 74.19 183 SER A C 1
ATOM 1444 O O . SER A 1 183 ? 12.996 -4.602 -18.055 1.00 74.19 183 SER A O 1
ATOM 1446 N N . HIS A 1 184 ? 11.678 -5.236 -16.365 1.00 73.81 184 HIS A N 1
ATOM 1447 C CA . HIS A 1 184 ? 10.787 -4.067 -16.334 1.00 73.81 184 HIS A CA 1
ATOM 1448 C C . HIS A 1 184 ? 10.114 -3.714 -17.688 1.00 73.81 184 HIS A C 1
ATOM 1450 O O . HIS A 1 184 ? 9.774 -2.559 -17.919 1.00 73.81 184 HIS A O 1
ATOM 1456 N N . SER A 1 185 ? 9.872 -4.719 -18.541 1.00 67.38 185 SER A N 1
ATOM 1457 C CA . SER A 1 185 ? 9.280 -4.671 -19.886 1.00 67.38 185 SER A CA 1
ATOM 1458 C C . SER A 1 185 ? 7.802 -5.126 -20.018 1.00 67.38 185 SER A C 1
ATOM 1460 O O . SER A 1 185 ? 7.345 -5.363 -21.131 1.00 67.38 185 SER A O 1
ATOM 1462 N N . GLY A 1 186 ? 7.033 -5.283 -18.930 1.00 61.19 186 GLY A N 1
ATOM 1463 C CA . GLY A 1 186 ? 5.562 -5.427 -18.988 1.00 61.19 186 GLY A CA 1
ATOM 1464 C C . GLY A 1 186 ? 4.987 -6.852 -19.041 1.00 61.19 186 GLY A C 1
ATOM 1465 O O . GLY A 1 186 ? 3.851 -7.037 -19.464 1.00 61.19 186 GLY A O 1
ATOM 1466 N N . SER A 1 187 ? 5.733 -7.865 -18.597 1.00 63.62 187 SER A N 1
ATOM 1467 C CA . SER A 1 187 ? 5.225 -9.233 -18.372 1.00 63.62 187 SER A CA 1
ATOM 1468 C C . SER A 1 187 ? 5.495 -9.661 -16.930 1.00 63.62 187 SER A C 1
ATOM 1470 O O . SER A 1 187 ? 6.493 -9.213 -16.358 1.00 63.62 187 SER A O 1
ATOM 1472 N N . ALA A 1 188 ? 4.639 -10.513 -16.339 1.00 61.09 188 ALA A N 1
ATOM 1473 C CA . ALA A 1 188 ? 4.821 -11.044 -14.978 1.00 61.09 188 ALA A CA 1
ATOM 1474 C C . ALA A 1 188 ? 6.292 -11.461 -14.773 1.00 61.09 188 ALA A C 1
ATOM 1476 O O . ALA A 1 188 ? 6.814 -12.214 -15.600 1.00 61.09 188 ALA A O 1
ATOM 1477 N N . PRO A 1 189 ? 7.000 -10.948 -13.748 1.00 64.12 189 PRO A N 1
ATOM 1478 C CA . PRO A 1 189 ? 6.541 -10.309 -12.498 1.00 64.12 189 PRO A CA 1
ATOM 1479 C C . PRO A 1 189 ? 6.181 -8.806 -12.576 1.00 64.12 189 PRO A C 1
ATOM 1481 O O . PRO A 1 189 ? 6.191 -8.105 -11.561 1.00 64.12 189 PRO A O 1
ATOM 1484 N N . GLN A 1 190 ? 5.917 -8.264 -13.769 1.00 76.62 190 GLN A N 1
ATOM 1485 C CA . GLN A 1 190 ? 5.510 -6.874 -13.968 1.00 76.62 190 GLN A CA 1
ATOM 1486 C C . GLN A 1 190 ? 4.099 -6.737 -14.532 1.00 76.62 190 GLN A C 1
ATOM 1488 O O . GLN A 1 190 ? 3.664 -7.522 -15.371 1.00 76.62 190 GLN A O 1
ATOM 1493 N N . TYR A 1 191 ? 3.423 -5.676 -14.112 1.00 82.56 191 TYR A N 1
ATOM 1494 C CA . TYR A 1 191 ? 2.027 -5.404 -14.414 1.00 82.56 191 TYR A CA 1
ATOM 1495 C C . TYR A 1 191 ? 1.886 -3.993 -14.964 1.00 82.56 191 TYR A C 1
ATOM 1497 O O . TYR A 1 191 ? 2.360 -3.042 -14.342 1.00 82.56 191 TYR A O 1
ATOM 1505 N N . ILE A 1 192 ? 1.210 -3.846 -16.101 1.00 84.81 192 ILE A N 1
ATOM 1506 C CA . ILE A 1 192 ? 0.782 -2.536 -16.597 1.00 84.81 192 ILE A CA 1
ATOM 1507 C C . ILE A 1 192 ? -0.377 -2.075 -15.709 1.00 84.81 192 ILE A C 1
ATOM 1509 O O . ILE A 1 192 ? -1.365 -2.795 -15.534 1.00 84.81 192 ILE A O 1
ATOM 1513 N N . LEU A 1 193 ? -0.237 -0.902 -15.095 1.00 86.88 193 LEU A N 1
ATOM 1514 C CA . LEU A 1 193 ? -1.276 -0.344 -14.235 1.00 86.88 193 LEU A CA 1
ATOM 1515 C C . LEU A 1 193 ? -2.487 0.105 -15.068 1.00 86.88 193 LEU A C 1
ATOM 1517 O O . LEU A 1 193 ? -2.339 0.383 -16.257 1.00 86.88 193 LEU A O 1
ATOM 1521 N N . PRO A 1 194 ? -3.688 0.235 -14.470 1.00 85.12 194 PRO A N 1
ATOM 1522 C CA . PRO A 1 194 ? -4.897 0.621 -15.209 1.00 85.12 194 PRO A CA 1
ATOM 1523 C C . PRO A 1 194 ? -4.827 1.983 -15.912 1.00 85.12 194 PRO A C 1
ATOM 1525 O O . PRO A 1 194 ? -5.681 2.286 -16.735 1.00 85.12 194 PRO A O 1
ATOM 1528 N N . ASP A 1 195 ? -3.838 2.815 -15.579 1.00 85.25 195 ASP A N 1
ATOM 1529 C CA . ASP A 1 195 ? -3.578 4.074 -16.276 1.00 85.25 195 ASP A CA 1
ATOM 1530 C C . ASP A 1 195 ? -2.818 3.905 -17.600 1.00 85.25 195 ASP A C 1
ATOM 1532 O O . ASP A 1 195 ? -2.709 4.870 -18.349 1.00 85.25 195 ASP A O 1
ATOM 1536 N N . GLY A 1 196 ? -2.277 2.717 -17.887 1.00 85.00 196 GLY A N 1
ATOM 1537 C CA . GLY A 1 196 ? -1.476 2.419 -19.078 1.00 85.00 196 GLY A CA 1
ATOM 1538 C C . GLY A 1 196 ? -0.104 3.101 -19.110 1.00 85.00 196 GLY A C 1
ATOM 1539 O O . GLY A 1 196 ? 0.721 2.779 -19.962 1.00 85.00 196 GLY A O 1
ATOM 1540 N N . GLN A 1 197 ? 0.165 4.014 -18.177 1.00 87.12 197 GLN A N 1
ATOM 1541 C CA . GLN A 1 197 ? 1.341 4.883 -18.162 1.00 87.12 197 GLN A CA 1
ATOM 1542 C C . GLN A 1 197 ? 2.443 4.377 -17.245 1.00 87.12 197 GLN A C 1
ATOM 1544 O O . GLN A 1 197 ? 3.553 4.903 -17.283 1.00 87.12 197 GLN A O 1
ATOM 1549 N N . ARG A 1 198 ? 2.153 3.401 -16.383 1.00 89.25 198 ARG A N 1
ATOM 1550 C CA . ARG A 1 198 ? 3.101 2.898 -15.389 1.00 89.25 198 ARG A CA 1
ATOM 1551 C C . ARG A 1 198 ? 3.129 1.377 -15.364 1.00 89.25 198 ARG A C 1
ATOM 1553 O O . ARG A 1 198 ? 2.104 0.723 -15.547 1.00 89.25 198 ARG A O 1
ATOM 1560 N N . THR A 1 199 ? 4.300 0.821 -15.082 1.00 90.75 199 THR A N 1
ATOM 1561 C CA . THR A 1 199 ? 4.510 -0.599 -14.799 1.00 90.75 199 THR A CA 1
ATOM 1562 C C . THR A 1 199 ? 4.868 -0.786 -13.330 1.00 90.75 199 THR A C 1
ATOM 1564 O O . THR A 1 199 ? 5.589 0.022 -12.750 1.00 90.75 199 THR A O 1
ATOM 1567 N N . PHE A 1 200 ? 4.359 -1.847 -12.712 1.00 93.62 200 PHE A N 1
ATOM 1568 C CA . PHE A 1 200 ? 4.662 -2.240 -11.335 1.00 93.62 200 PHE A CA 1
ATOM 1569 C C . PHE A 1 200 ? 5.343 -3.603 -11.322 1.00 93.62 200 PHE A C 1
ATOM 1571 O O . PHE A 1 200 ? 4.879 -4.495 -12.019 1.00 93.62 200 PHE A O 1
ATOM 1578 N N . CYS A 1 201 ? 6.391 -3.787 -10.520 1.00 93.50 201 CYS A N 1
ATOM 1579 C CA . CYS A 1 201 ? 7.046 -5.079 -10.329 1.00 93.50 201 CYS A CA 1
ATOM 1580 C C . CYS A 1 201 ? 6.816 -5.617 -8.913 1.00 93.50 201 CYS A C 1
ATOM 1582 O O . CYS A 1 201 ? 7.263 -5.002 -7.946 1.00 93.50 201 CYS A O 1
ATOM 1584 N N . ASP A 1 202 ? 6.194 -6.791 -8.787 1.00 92.38 202 ASP A N 1
ATOM 1585 C CA . ASP A 1 202 ? 5.918 -7.412 -7.481 1.00 92.38 202 ASP A CA 1
ATOM 1586 C C . ASP A 1 202 ? 7.158 -8.026 -6.805 1.00 92.38 202 ASP A C 1
ATOM 1588 O O . ASP A 1 202 ? 7.115 -8.351 -5.620 1.00 92.38 202 ASP A O 1
ATOM 1592 N N . HIS A 1 203 ? 8.278 -8.129 -7.524 1.00 92.00 203 HIS A N 1
ATOM 1593 C CA . HIS A 1 203 ? 9.542 -8.644 -6.999 1.00 92.00 203 HIS A CA 1
ATOM 1594 C C . HIS A 1 203 ? 10.368 -7.596 -6.248 1.00 92.00 203 HIS A C 1
ATOM 1596 O O . HIS A 1 203 ? 11.120 -7.929 -5.338 1.00 92.00 203 HIS A O 1
ATOM 1602 N N . CYS A 1 204 ? 10.269 -6.324 -6.631 1.00 93.38 204 CYS A N 1
ATOM 1603 C CA . CYS A 1 204 ? 11.019 -5.246 -5.980 1.00 93.38 204 CYS A CA 1
ATOM 1604 C C . CYS A 1 204 ? 10.136 -4.107 -5.468 1.00 93.38 204 CYS A C 1
ATOM 1606 O O . CYS A 1 204 ? 10.640 -3.183 -4.835 1.00 93.38 204 CYS A O 1
ATOM 1608 N N . GLY A 1 205 ? 8.830 -4.154 -5.736 1.00 94.25 205 GLY A N 1
ATOM 1609 C CA . GLY A 1 205 ? 7.891 -3.097 -5.378 1.00 94.25 205 GLY A CA 1
ATOM 1610 C C . GLY A 1 205 ? 8.060 -1.814 -6.199 1.00 94.25 205 GLY A C 1
ATOM 1611 O O . GLY A 1 205 ? 7.483 -0.791 -5.844 1.00 94.25 205 GLY A O 1
ATOM 1612 N N . ASN A 1 206 ? 8.870 -1.821 -7.266 1.00 93.56 206 ASN A N 1
ATOM 1613 C CA . ASN A 1 206 ? 9.148 -0.613 -8.044 1.00 93.56 206 ASN A CA 1
ATOM 1614 C C . ASN A 1 206 ? 7.996 -0.285 -9.004 1.00 93.56 206 ASN A C 1
ATOM 1616 O O . ASN A 1 206 ? 7.407 -1.188 -9.607 1.00 93.56 206 ASN A O 1
ATOM 1620 N N 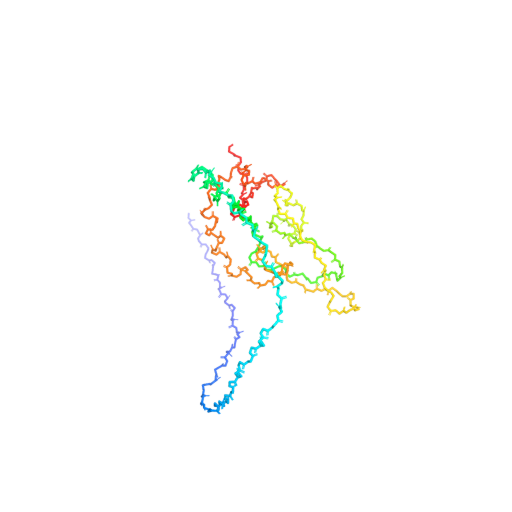. VAL A 1 207 ? 7.730 1.009 -9.178 1.00 92.69 207 VAL A N 1
ATOM 1621 C CA . VAL A 1 207 ? 6.784 1.550 -10.155 1.00 92.69 207 VAL A CA 1
ATOM 1622 C C . VAL A 1 207 ? 7.554 2.452 -11.112 1.00 92.69 207 VAL A C 1
ATOM 1624 O O . VAL A 1 207 ? 8.188 3.410 -10.679 1.00 92.69 207 VAL A O 1
ATOM 1627 N N . ARG A 1 208 ? 7.508 2.159 -12.412 1.00 90.00 208 ARG A N 1
ATOM 1628 C CA . ARG A 1 208 ? 8.229 2.915 -13.448 1.00 90.00 208 ARG A CA 1
ATOM 1629 C C . ARG A 1 208 ? 7.274 3.415 -14.529 1.00 90.00 208 ARG A C 1
ATOM 1631 O O . ARG A 1 208 ? 6.212 2.820 -14.697 1.00 90.00 208 ARG A O 1
ATOM 1638 N N . PRO A 1 209 ? 7.618 4.480 -15.273 1.00 87.50 209 PRO A N 1
ATOM 1639 C CA . PRO A 1 209 ? 6.893 4.830 -16.488 1.00 87.50 209 PRO A CA 1
ATOM 1640 C C . PRO A 1 209 ? 6.874 3.652 -17.469 1.00 87.50 209 PRO A C 1
ATOM 1642 O O . PRO A 1 209 ? 7.879 2.966 -17.651 1.00 87.50 209 PRO A O 1
ATOM 1645 N N . ASN A 1 210 ? 5.726 3.419 -18.092 1.00 84.00 210 ASN A N 1
ATOM 1646 C CA . ASN A 1 210 ? 5.567 2.477 -19.186 1.00 84.00 210 ASN A CA 1
ATOM 1647 C C . ASN A 1 210 ? 6.058 3.161 -20.466 1.00 84.00 210 ASN A C 1
ATOM 1649 O O . ASN A 1 210 ? 5.296 3.871 -21.119 1.00 84.00 210 ASN A O 1
ATOM 1653 N N . VAL A 1 211 ? 7.348 3.022 -20.772 1.00 73.44 211 VAL A N 1
ATOM 1654 C CA . VAL A 1 211 ? 7.917 3.509 -22.033 1.00 73.44 211 VAL A CA 1
ATOM 1655 C C . VAL A 1 211 ? 7.767 2.384 -23.057 1.00 73.44 211 VAL A C 1
ATOM 1657 O O . VAL A 1 211 ? 8.424 1.355 -22.890 1.00 73.44 211 VAL A O 1
ATOM 1660 N N . PRO A 1 212 ? 6.891 2.518 -24.069 1.00 63.56 212 PRO A N 1
ATOM 1661 C CA . PRO A 1 212 ? 6.827 1.538 -25.142 1.00 63.56 212 PRO A CA 1
ATOM 1662 C C . PRO A 1 212 ? 8.166 1.534 -25.888 1.00 63.56 212 PRO A C 1
ATOM 1664 O O . PRO A 1 212 ? 8.677 2.595 -26.251 1.00 63.56 212 PRO A O 1
ATOM 1667 N N . SER A 1 213 ? 8.741 0.341 -26.037 1.00 59.69 213 SER A N 1
ATOM 1668 C CA . SER A 1 213 ? 9.941 0.071 -26.838 1.00 59.69 213 SER A CA 1
ATOM 1669 C C . SER A 1 213 ? 9.707 0.313 -28.320 1.00 59.69 213 SER A C 1
ATOM 1671 O O . SER A 1 213 ? 8.615 -0.102 -28.778 1.00 59.69 213 SER A O 1
#

Sequence (213 aa):
MLLLDSLVYDFHEPEYSTSPHCALTQGPPSSFLTIPFPISWLVSSPTSNSTIHSFGKFRALKPSMSFSYFVSRRLSYVAHSRPFYPAVAEYGPKRLDNLIPGKIYLWCTCGLSKSQPWCDGSHKPTHFRPIQWVVPATKPDSVQTSSHSICQCKYTSTPPLCDGTHNQLHQEIADRQAHCSCSHSGSAPQYILPDGQRTFCDHCGNVRPNVPS

Radius of gyration: 33.93 Å; chains: 1; bounding box: 48×119×77 Å

Secondary structure (DSSP, 8-state):
------------PPP----PPPP---------------------PPP-------------------S-SS-S-SS------PPP-PPPS-SS-EEEEEEPTT-EEEE-SSS--SSTTB--STTTTSS--PEEEEPPPSSTT--S-EEEEE-SSS--SSTTB--SGGGGTHHHHHHHHHT-----SSSTTEEE-TTSSEEEETTT--EEE----

Organism: Opisthorchis felineus (NCBI:txid147828)